Protein 6CBR (pdb70)

Sequence (284 aa):
VPQLKRTTMRILIGLLVQNPELATLVPPLENLDENKLPGLGLFRELVNTCLSQPGLTTGQLLEHYRGTNNAATLEKLSMWDDIADKNIAEQTFTDSLNHMFDSLLELRQEELIARERTTHGLSNEERLELWTLNQELAKKDDIPFQLKRTTMRILIGLLVQNPELATLVPPLENLDENKLPGLGLFRELVNTCLSQPGLTTGQLLEHYRGTNNAATLEKLSMWDDIADKNIAEQTFTDSLNHMFDSLLELRQEELIARERTHGLSNEERLELWTLNQELADDIPF

Secondary structure (DSSP, 8-state):
-------HHHHHHHHHHH-GGGGGGSPP-TTS-GGGSTTHHHHHHHHHHHHHSTT--HHHHHHHHTTSTTHHHHHHHHTSS----HHHHHHHHHHHHHHHHHHHHHHHHHHHHHHHHHH---HHHHHHHHHHHHHHHH------/-----HHHHHHHHHHH-GGGGGGPPP-TTS-GGGSTTHHHHHHHHHHHHHSTT--HHHHHHTTTTSTTHHHHHHHTTSS----HHHHHHHHHHHHHHHHHHHHHHHHHHHHHHHHHT---HHHHHHHHHHHHHH------

Organism: Escherichia coli (strain K12) (NCBI:txid83333)

Solvent-accessible surface area: 16482 Å² total; per-residue (Å²): 67,39,104,22,70,83,49,40,8,14,18,0,0,1,0,0,0,27,7,13,92,0,1,110,80,16,62,113,5,126,105,51,57,79,130,97,24,82,12,0,20,14,0,38,90,0,9,76,22,6,94,78,79,118,78,28,78,39,46,103,0,32,113,100,15,157,78,64,163,44,12,58,10,0,84,59,0,21,73,16,35,53,30,73,63,106,120,93,0,74,105,26,0,57,58,4,13,86,98,1,66,38,40,29,64,86,55,68,32,84,62,0,51,58,82,79,202,110,143,32,29,52,109,130,33,137,117,57,15,154,61,11,65,101,58,36,87,142,113,120,112,10,93,29,147,33,128,143,43,39,5,3,16,0,0,2,1,0,0,28,8,15,89,1,2,108,79,18,62,123,4,100,150,49,32,76,103,95,26,79,12,0,23,18,0,34,96,0,8,66,20,5,93,82,75,115,78,24,78,41,44,98,0,27,110,95,13,150,80,61,162,46,13,62,10,0,78,84,0,23,166,33,44,101,34,98,62,106,108,85,0,72,127,29,0,65,76,4,13,84,82,0,67,77,40,26,83,84,52,73,32,83,68,2,54,53,50,82,199,72,109,32,27,56,131,118,12,141,103,53,13,154,58,12,66,103,72,81,114,101,111,10,92,28

Foldseek 3Di:
DDDDDDDLLLLQLLLCLQPVVCLVVDPDDVPPDCVLDPNPVVSNVLSVVCVVDPPDHSVRSLVVPCPDPCNVVSVVSPPPPDDPDVVCSNVSNVVSSVVVVLVVLVSVLVVLVVCCVPPRDDPVSVVSNVVSVVVPVVHVVRPD/DADDDLLLLQLLLCLQPVVLLVVDDDDVPPDCVLPPNPVVSNVLSVVCVVPPPDHSVRSLVVPCPDPCNVVSVVSPPPPDDPPVVVSNVSNVVSSVVVVVVVLVSLLVVLVVCCVPPRDDPVSVVSNVVSVVVVCHVNPD

CATH classification: 1.10.860.10

Structure (mmCIF, N/CA/C/O backbone):
data_6CBR
#
_entry.id   6CBR
#
_cell.length_a   31.723
_cell.length_b   47.363
_cell.length_c   51.881
_cell.angle_alpha   63.51
_cell.angle_beta   76.97
_cell.angle_gamma   73.81
#
_symmetry.space_group_name_H-M   'P 1'
#
loop_
_entity.id
_entity.type
_entity.pdbx_description
1 polymer 'DNA primase,single-stranded DNA-binding protein chimera'
2 water water
#
loop_
_atom_site.group_PDB
_atom_site.id
_atom_site.type_symbol
_atom_site.label_atom_id
_atom_site.label_alt_id
_atom_site.label_comp_id
_atom_site.label_asym_id
_atom_site.label_entity_id
_atom_site.label_seq_id
_atom_site.pdbx_PDB_ins_code
_atom_site.Cartn_x
_atom_site.Cartn_y
_atom_site.Cartn_z
_atom_site.occupancy
_atom_site.B_iso_or_equiv
_atom_site.auth_seq_id
_atom_site.auth_comp_id
_atom_site.auth_asym_id
_atom_site.auth_atom_id
_atom_site.pdbx_PDB_model_num
ATOM 1 N N . VAL A 1 10 ? 5.736 22.242 -3.982 1.00 42.90 443 VAL A N 1
ATOM 2 C CA . VAL A 1 10 ? 5.924 20.975 -3.283 1.00 42.75 443 VAL A CA 1
ATOM 3 C C . VAL A 1 10 ? 5.575 21.113 -1.811 1.00 42.33 443 VAL A C 1
ATOM 4 O O . VAL A 1 10 ? 6.235 21.849 -1.081 1.00 38.91 443 VAL A O 1
ATOM 8 N N . PRO A 1 11 ? 4.550 20.393 -1.367 1.00 41.68 444 PRO A N 1
ATOM 9 C CA . PRO A 1 11 ? 4.178 20.446 0.047 1.00 40.34 444 PRO A CA 1
ATOM 10 C C . PRO A 1 11 ? 5.156 19.666 0.910 1.00 37.70 444 PRO A C 1
ATOM 11 O O . PRO A 1 11 ? 5.861 18.765 0.448 1.00 34.08 444 PRO A O 1
ATOM 15 N N . GLN A 1 12 ? 5.189 20.034 2.189 1.00 38.71 445 GLN A N 1
ATOM 16 C CA . GLN A 1 12 ? 5.945 19.317 3.211 1.00 40.53 445 GLN A CA 1
ATOM 17 C C . GLN A 1 12 ? 4.962 18.423 3.957 1.00 38.49 445 GLN A C 1
ATOM 18 O O . GLN A 1 12 ? 4.069 18.914 4.656 1.00 39.85 445 GLN A O 1
ATOM 20 N N . LEU A 1 13 ? 5.107 17.120 3.774 1.00 29.00 446 LEU A N 1
ATOM 21 C CA . LEU A 1 13 ? 4.230 16.126 4.367 1.00 26.86 446 LEU A CA 1
ATOM 22 C C . LEU A 1 13 ? 5.049 15.163 5.209 1.00 23.88 446 LEU A C 1
ATOM 23 O O . LEU A 1 13 ? 6.164 14.788 4.828 1.00 24.03 446 LEU A O 1
ATOM 28 N N . LYS A 1 14 ? 4.521 14.804 6.376 1.00 23.77 447 LYS A N 1
ATOM 29 C CA . LYS A 1 14 ? 5.094 13.697 7.124 1.00 26.30 447 LYS A CA 1
ATOM 30 C C . LYS A 1 14 ? 5.014 12.419 6.295 1.00 24.87 447 LYS A C 1
ATOM 31 O O . LYS A 1 14 ? 4.055 12.204 5.545 1.00 23.24 447 LYS A O 1
ATOM 33 N N . ARG A 1 15 ? 6.032 11.573 6.430 1.00 21.44 448 ARG A N 1
ATOM 34 C CA . ARG A 1 15 ? 6.048 10.276 5.771 1.00 22.02 448 ARG A CA 1
ATOM 35 C C . ARG A 1 15 ? 5.124 9.305 6.494 1.00 20.22 448 ARG A C 1
ATOM 36 O O . ARG A 1 15 ? 5.071 9.267 7.730 1.00 24.93 448 ARG A O 1
ATOM 44 N N . THR A 1 16 ? 4.364 8.550 5.712 1.00 17.54 449 THR A N 1
ATOM 45 C CA . THR A 1 16 ? 3.695 7.335 6.152 1.00 17.53 449 THR A CA 1
ATOM 46 C C . THR A 1 16 ? 3.921 6.276 5.082 1.00 15.13 449 THR A C 1
ATOM 47 O O . THR A 1 16 ? 4.256 6.600 3.940 1.00 14.78 449 THR A O 1
ATOM 51 N N . THR A 1 17 ? 3.730 5.002 5.444 1.00 13.33 450 THR A N 1
ATOM 52 C CA . THR A 1 17 ? 3.935 3.928 4.473 1.00 14.77 450 THR A CA 1
ATOM 53 C C . THR A 1 17 ? 3.074 4.127 3.237 1.00 11.22 450 THR A C 1
ATOM 54 O O . THR A 1 17 ? 3.561 4.030 2.109 1.00 12.27 450 THR A O 1
ATOM 58 N N . MET A 1 18 ? 1.789 4.439 3.430 1.00 11.70 451 MET A N 1
ATOM 59 C CA . MET A 1 18 ? 0.910 4.556 2.266 1.00 10.82 451 MET A CA 1
ATOM 60 C C . MET A 1 18 ? 1.190 5.817 1.467 1.00 12.53 451 MET A C 1
ATOM 61 O O . MET A 1 18 ? 0.977 5.821 0.246 1.00 11.15 451 MET A O 1
ATOM 66 N N . ARG A 1 19 ? 1.644 6.895 2.121 1.00 11.70 452 ARG A N 1
ATOM 67 C CA . ARG A 1 19 ? 2.085 8.067 1.359 1.00 13.38 452 ARG A CA 1
ATOM 68 C C . ARG A 1 19 ? 3.276 7.731 0.463 1.00 11.73 452 ARG A C 1
ATOM 69 O O . ARG A 1 19 ? 3.335 8.155 -0.705 1.00 11.47 452 ARG A O 1
ATOM 77 N N . ILE A 1 20 ? 4.231 6.959 0.981 1.00 10.81 453 ILE A N 1
ATOM 78 C CA . ILE A 1 20 ? 5.400 6.586 0.184 1.00 12.92 453 ILE A CA 1
ATOM 79 C C . ILE A 1 20 ? 4.992 5.730 -1.006 1.00 10.86 453 ILE A C 1
ATOM 80 O O . ILE A 1 20 ? 5.426 5.964 -2.143 1.00 9.54 453 ILE A O 1
ATOM 85 N N . LEU A 1 21 ? 4.158 4.717 -0.764 1.00 10.75 454 LEU A N 1
ATOM 86 C CA . LEU A 1 21 ? 3.729 3.837 -1.847 1.00 10.48 454 LEU A CA 1
ATOM 87 C C . LEU A 1 21 ? 2.953 4.607 -2.910 1.00 8.29 454 LEU A C 1
ATOM 88 O O . LEU A 1 21 ? 3.210 4.461 -4.109 1.00 9.48 454 LEU A O 1
ATOM 93 N N . ILE A 1 22 ? 1.987 5.431 -2.486 1.00 8.25 455 ILE A N 1
ATOM 94 C CA . ILE A 1 22 ? 1.152 6.127 -3.458 1.00 8.03 455 ILE A CA 1
ATOM 95 C C . ILE A 1 22 ? 1.949 7.203 -4.185 1.00 8.26 455 ILE A C 1
ATOM 96 O O . ILE A 1 22 ? 1.844 7.346 -5.416 1.00 8.95 455 ILE A O 1
ATOM 101 N N . GLY A 1 23 ? 2.789 7.944 -3.459 1.00 9.13 456 GLY A N 1
ATOM 102 C CA . GLY A 1 23 ? 3.645 8.933 -4.101 1.00 9.84 456 GLY A CA 1
ATOM 103 C C . GLY A 1 23 ? 4.586 8.321 -5.123 1.00 9.51 456 GLY A C 1
ATOM 104 O O . GLY A 1 23 ? 4.691 8.805 -6.256 1.00 9.80 456 GLY A O 1
ATOM 105 N N . LEU A 1 24 ? 5.246 7.217 -4.757 1.00 8.90 457 LEU A N 1
ATOM 106 C CA . LEU A 1 24 ? 6.180 6.591 -5.687 1.00 9.30 457 LEU A CA 1
ATOM 107 C C . LEU A 1 24 ? 5.458 5.998 -6.891 1.00 9.72 457 LEU A C 1
ATOM 108 O O . LEU A 1 24 ? 5.961 6.079 -8.020 1.00 9.25 457 LEU A O 1
ATOM 113 N N . LEU A 1 25 ? 4.269 5.422 -6.686 1.00 8.03 458 LEU A N 1
ATOM 114 C CA . LEU A 1 25 ? 3.540 4.845 -7.810 1.00 7.78 458 LEU A CA 1
ATOM 115 C C . LEU A 1 25 ? 3.058 5.937 -8.760 1.00 8.41 458 LEU A C 1
ATOM 116 O O . LEU A 1 25 ? 3.185 5.801 -9.986 1.00 8.89 458 LEU A O 1
ATOM 121 N N . VAL A 1 26 ? 2.535 7.047 -8.222 1.00 8.18 459 VAL A N 1
ATOM 122 C CA . VAL A 1 26 ? 2.102 8.143 -9.096 1.00 9.73 459 VAL A CA 1
ATOM 123 C C . VAL A 1 26 ? 3.277 8.678 -9.914 1.00 9.81 459 VAL A C 1
ATOM 124 O O . VAL A 1 26 ? 3.145 8.961 -11.119 1.00 11.41 459 VAL A O 1
ATOM 128 N N . GLN A 1 27 ? 4.439 8.829 -9.269 1.00 8.45 460 GLN A N 1
ATOM 129 C CA . GLN A 1 27 ? 5.643 9.352 -9.918 1.00 9.71 460 GLN A CA 1
ATOM 130 C C . GLN A 1 27 ? 6.286 8.350 -10.868 1.00 9.34 460 GLN A C 1
ATOM 131 O O . GLN A 1 27 ? 7.008 8.766 -11.782 1.00 10.63 460 GLN A O 1
ATOM 137 N N . ASN A 1 28 ? 6.034 7.053 -10.681 1.00 8.90 461 ASN A N 1
ATOM 138 C CA . ASN A 1 28 ? 6.657 5.990 -11.478 1.00 8.12 461 ASN A CA 1
ATOM 139 C C . ASN A 1 28 ? 5.619 4.915 -11.732 1.00 9.34 461 ASN A C 1
ATOM 140 O O . ASN A 1 28 ? 5.613 3.865 -11.078 1.00 8.07 461 ASN A O 1
ATOM 145 N N . PRO A 1 29 ? 4.696 5.148 -12.663 1.00 7.50 462 PRO A N 1
ATOM 146 C CA . PRO A 1 29 ? 3.576 4.209 -12.822 1.00 8.10 462 PRO A CA 1
ATOM 147 C C . PRO A 1 29 ? 3.998 2.776 -13.129 1.00 6.82 462 PRO A C 1
ATOM 148 O O . PRO A 1 29 ? 3.219 1.856 -12.850 1.00 8.79 462 PRO A O 1
ATOM 152 N N . GLU A 1 30 ? 5.211 2.543 -13.662 1.00 8.46 463 GLU A N 1
ATOM 153 C CA . GLU A 1 30 ? 5.627 1.171 -13.953 1.00 8.54 463 GLU A CA 1
ATOM 154 C C . GLU A 1 30 ? 5.816 0.340 -12.693 1.00 10.55 463 GLU A C 1
ATOM 155 O O . GLU A 1 30 ? 5.877 -0.893 -12.782 1.00 9.91 463 GLU A O 1
ATOM 161 N N . LEU A 1 31 ? 5.912 0.977 -11.525 1.00 8.73 464 LEU A N 1
ATOM 162 C CA . LEU A 1 31 ? 5.991 0.225 -10.272 1.00 8.14 464 LEU A CA 1
ATOM 163 C C . LEU A 1 31 ? 4.727 -0.604 -10.002 1.00 8.08 464 LEU A C 1
ATOM 164 O O . LEU A 1 31 ? 4.759 -1.534 -9.179 1.00 8.00 464 LEU A O 1
ATOM 169 N N . ALA A 1 32 ? 3.631 -0.326 -10.704 1.00 7.85 465 ALA A N 1
ATOM 170 C CA . ALA A 1 32 ? 2.414 -1.100 -10.501 1.00 7.87 465 ALA A CA 1
ATOM 171 C C . ALA A 1 32 ? 2.644 -2.588 -10.731 1.00 8.28 465 ALA A C 1
ATOM 172 O O . ALA A 1 32 ? 2.041 -3.417 -10.042 1.00 8.70 465 ALA A O 1
ATOM 174 N N . THR A 1 33 ? 3.504 -2.948 -11.706 1.00 8.30 466 THR A N 1
ATOM 175 C CA . THR A 1 33 ? 3.732 -4.353 -12.036 1.00 7.62 466 THR A CA 1
ATOM 176 C C . THR A 1 33 ? 4.567 -5.070 -10.980 1.00 7.84 466 THR A C 1
ATOM 177 O O . THR A 1 33 ? 4.717 -6.293 -11.061 1.00 10.62 466 THR A O 1
ATOM 181 N N . LEU A 1 34 ? 5.111 -4.337 -10.009 1.00 8.93 467 LEU A N 1
ATOM 182 C CA . LEU A 1 34 ? 5.754 -4.971 -8.871 1.00 8.17 467 LEU A CA 1
ATOM 183 C C . LEU A 1 34 ? 4.782 -5.348 -7.767 1.00 8.27 467 LEU A C 1
ATOM 184 O O . LEU A 1 34 ? 5.181 -6.077 -6.855 1.00 10.26 467 LEU A O 1
ATOM 189 N N . VAL A 1 35 ? 3.530 -4.912 -7.826 1.00 7.87 468 VAL A N 1
ATOM 190 C CA . VAL A 1 35 ? 2.613 -5.108 -6.699 1.00 9.20 468 VAL A CA 1
ATOM 191 C C . VAL A 1 35 ? 1.868 -6.428 -6.856 1.00 10.73 468 VAL A C 1
ATOM 192 O O . VAL A 1 35 ? 1.230 -6.645 -7.897 1.00 12.14 468 VAL A O 1
ATOM 196 N N . PRO A 1 36 ? 1.874 -7.304 -5.849 1.00 10.79 469 PRO A N 1
ATOM 197 C CA . PRO A 1 36 ? 1.111 -8.552 -5.941 1.00 11.98 469 PRO A CA 1
ATOM 198 C C . PRO A 1 36 ? -0.382 -8.285 -5.847 1.00 12.02 469 PRO A C 1
ATOM 199 O O . PRO A 1 36 ? -0.808 -7.179 -5.467 1.00 11.16 469 PRO A O 1
ATOM 203 N N . PRO A 1 37 ? -1.212 -9.266 -6.193 1.00 11.23 470 PRO A N 1
ATOM 204 C CA . PRO A 1 37 ? -2.664 -9.032 -6.208 1.00 12.84 470 PRO A CA 1
ATOM 205 C C . PRO A 1 37 ? -3.186 -8.609 -4.844 1.00 14.42 470 PRO A C 1
ATOM 206 O O . PRO A 1 37 ? -2.896 -9.246 -3.831 1.00 15.18 470 PRO A O 1
ATOM 210 N N . LEU A 1 38 ? -3.970 -7.523 -4.823 1.00 12.82 471 LEU A N 1
ATOM 211 C CA . LEU A 1 38 ? -4.517 -6.964 -3.587 1.00 14.61 471 LEU A CA 1
ATOM 212 C C . LEU A 1 38 ? -6.035 -7.105 -3.480 1.00 15.96 471 LEU A C 1
ATOM 213 O O . LEU A 1 38 ? -6.631 -6.569 -2.534 1.00 17.12 471 LEU A O 1
ATOM 218 N N . GLU A 1 39 ? -6.667 -7.823 -4.417 1.00 19.66 472 GLU A N 1
ATOM 219 C CA . GLU A 1 39 ? -8.125 -7.790 -4.553 1.00 26.48 472 GLU A CA 1
ATOM 220 C C . GLU A 1 39 ? -8.819 -8.169 -3.251 1.00 29.37 472 GLU A C 1
ATOM 221 O O . GLU A 1 39 ? -9.839 -7.569 -2.885 1.00 36.22 472 GLU A O 1
ATOM 227 N N . ASN A 1 40 ? -8.286 -9.162 -2.542 1.00 28.24 473 ASN A N 1
ATOM 228 C CA . ASN A 1 40 ? -8.969 -9.748 -1.393 1.00 30.01 473 ASN A CA 1
ATOM 229 C C . ASN A 1 40 ? -8.707 -9.011 -0.086 1.00 34.13 473 ASN A C 1
ATOM 230 O O . ASN A 1 40 ? -9.257 -9.408 0.944 1.00 36.92 473 ASN A O 1
ATOM 232 N N . LEU A 1 41 ? -7.876 -7.973 -0.089 1.00 30.62 474 LEU A N 1
ATOM 233 C CA . LEU A 1 41 ? -7.587 -7.243 1.134 1.00 24.60 474 LEU A CA 1
ATOM 234 C C . LEU A 1 41 ? -8.707 -6.266 1.455 1.00 24.70 474 LEU A C 1
ATOM 235 O O . LEU A 1 41 ? -9.344 -5.701 0.562 1.00 24.63 474 LEU A O 1
ATOM 240 N N . A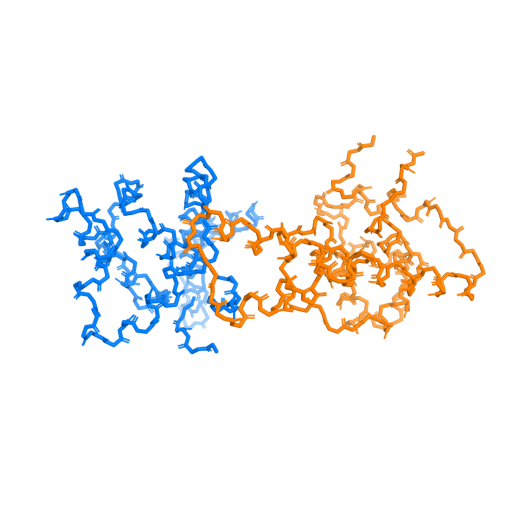SP A 1 42 ? -8.933 -6.064 2.754 1.00 28.40 475 ASP A N 1
ATOM 241 C CA . ASP A 1 42 ? -10.029 -5.231 3.247 1.00 26.73 475 ASP A CA 1
ATOM 242 C C . ASP A 1 42 ? -9.540 -3.790 3.355 1.00 22.03 475 ASP A C 1
ATOM 243 O O . ASP A 1 42 ? -8.829 -3.430 4.297 1.00 24.79 475 ASP A O 1
ATOM 248 N N . GLU A 1 43 ? -9.947 -2.958 2.393 1.00 22.98 476 GLU A N 1
ATOM 249 C CA . GLU A 1 43 ? -9.544 -1.554 2.377 1.00 25.87 476 GLU A CA 1
ATOM 250 C C . GLU A 1 43 ? -9.904 -0.836 3.672 1.00 28.92 476 GLU A C 1
ATOM 251 O O . GLU A 1 43 ? -9.275 0.171 4.019 1.00 27.57 476 GLU A O 1
ATOM 257 N N . ASN A 1 44 ? -10.921 -1.316 4.386 1.00 27.68 477 ASN A N 1
ATOM 258 C CA . ASN A 1 44 ? -11.374 -0.609 5.576 1.00 32.79 477 ASN A CA 1
ATOM 259 C C . ASN A 1 44 ? -10.389 -0.702 6.730 1.00 34.72 477 ASN A C 1
ATOM 260 O O . ASN A 1 44 ? -10.424 0.156 7.617 1.00 39.60 477 ASN A O 1
ATOM 265 N N . LYS A 1 45 ? -9.492 -1.692 6.731 1.00 33.84 478 LYS A N 1
ATOM 266 C CA . LYS A 1 45 ? -8.595 -1.843 7.869 1.00 35.27 478 LYS A CA 1
ATOM 267 C C . LYS A 1 45 ? -7.403 -0.910 7.793 1.00 30.74 478 LYS A C 1
ATOM 268 O O . LYS A 1 45 ? -6.778 -0.628 8.821 1.00 34.70 478 LYS A O 1
ATOM 274 N N . LEU A 1 46 ? -7.068 -0.428 6.602 1.00 20.93 479 LEU A N 1
ATOM 275 C CA . LEU A 1 46 ? -5.818 0.290 6.400 1.00 16.78 479 LEU A CA 1
ATOM 276 C C . LEU A 1 46 ? -6.077 1.504 5.527 1.00 15.16 479 LEU A C 1
ATOM 277 O O . LEU A 1 46 ? -6.265 1.360 4.306 1.00 15.81 479 LEU A O 1
ATOM 282 N N . PRO A 1 47 ? -6.101 2.700 6.108 1.00 12.43 480 PRO A N 1
ATOM 283 C CA . PRO A 1 47 ? -6.308 3.909 5.303 1.00 15.52 480 PRO A CA 1
ATOM 284 C C . PRO A 1 47 ? -5.300 3.998 4.166 1.00 14.71 480 PRO A C 1
ATOM 285 O O . PRO A 1 47 ? -4.114 3.734 4.334 1.00 14.70 480 PRO A O 1
ATOM 289 N N . GLY A 1 48 ? -5.782 4.367 2.985 1.00 11.24 481 GLY A N 1
ATOM 290 C CA . GLY A 1 48 ? -4.927 4.463 1.817 1.00 12.27 481 GLY A CA 1
ATOM 291 C C . GLY A 1 48 ? -4.832 3.203 0.982 1.00 14.26 481 GLY A C 1
ATOM 292 O O . GLY A 1 48 ? -4.446 3.282 -0.196 1.00 11.80 481 GLY A O 1
ATOM 293 N N . LEU A 1 49 ? -5.182 2.040 1.536 1.00 13.21 482 LEU A N 1
ATOM 294 C CA . LEU A 1 49 ? -5.035 0.808 0.761 1.00 11.51 482 LEU A CA 1
ATOM 295 C C . LEU A 1 49 ? -5.975 0.780 -0.440 1.00 13.34 482 LEU A C 1
ATOM 296 O O . LEU A 1 49 ? -5.575 0.375 -1.537 1.00 10.37 482 LEU A O 1
ATOM 301 N N . GLY A 1 50 ? -7.222 1.222 -0.269 1.00 13.18 483 GLY A N 1
ATOM 302 C CA . GLY A 1 50 ? -8.148 1.224 -1.395 1.00 11.11 483 GLY A CA 1
ATOM 303 C C . GLY A 1 50 ? -7.667 2.105 -2.534 1.00 10.78 483 GLY A C 1
ATOM 304 O O . GLY A 1 50 ? -7.698 1.714 -3.707 1.00 11.59 483 GLY A O 1
ATOM 305 N N . LEU A 1 51 ? -7.195 3.305 -2.203 1.00 9.66 484 LEU A N 1
ATOM 306 C CA . LEU A 1 51 ? -6.691 4.202 -3.239 1.00 8.83 484 LEU A CA 1
ATOM 307 C C . LEU A 1 51 ? -5.453 3.622 -3.920 1.00 9.46 484 LEU A C 1
ATOM 308 O O . LEU A 1 51 ? -5.299 3.730 -5.146 1.00 8.89 484 LEU A O 1
ATOM 313 N N . PHE A 1 52 ? -4.530 3.062 -3.135 1.00 8.02 485 PHE A N 1
ATOM 314 C CA . PHE A 1 52 ? -3.334 2.453 -3.718 1.00 7.67 485 PHE A CA 1
ATOM 315 C C . PHE A 1 52 ? -3.706 1.361 -4.714 1.00 9.98 485 PHE A C 1
ATOM 316 O O . PHE A 1 52 ? -3.181 1.319 -5.839 1.00 8.38 485 PHE A O 1
ATOM 324 N N . ARG A 1 53 ? -4.626 0.479 -4.319 1.00 9.01 486 ARG A N 1
ATOM 325 C CA . ARG A 1 53 ? -5.079 -0.601 -5.190 1.00 10.46 486 ARG A CA 1
ATOM 326 C C . ARG A 1 53 ? -5.747 -0.048 -6.449 1.00 8.91 486 ARG A C 1
ATOM 327 O O . ARG A 1 53 ? -5.501 -0.548 -7.560 1.00 10.02 486 ARG A O 1
ATOM 335 N N . GLU A 1 54 ? -6.564 1.006 -6.302 1.00 9.25 487 GLU A N 1
ATOM 336 C CA . GLU A 1 54 ? -7.144 1.644 -7.484 1.00 8.18 487 GLU A CA 1
ATOM 337 C C . GLU A 1 54 ? -6.058 2.103 -8.442 1.00 8.67 487 GLU A C 1
ATOM 338 O O . GLU A 1 54 ? -6.156 1.901 -9.658 1.00 8.60 487 GLU A O 1
ATOM 344 N N . LEU A 1 55 ? -5.031 2.773 -7.914 1.00 7.66 488 LEU A N 1
ATOM 345 C CA . LEU A 1 55 ? -3.986 3.305 -8.791 1.00 8.18 488 LEU A CA 1
ATOM 346 C C . LEU A 1 55 ? -3.267 2.185 -9.518 1.00 7.98 488 LEU A C 1
ATOM 347 O O . LEU A 1 55 ? -2.969 2.303 -10.710 1.00 7.91 488 LEU A O 1
ATOM 352 N N . VAL A 1 56 ? -2.951 1.105 -8.806 1.00 7.71 489 VAL A N 1
ATOM 353 C CA . VAL A 1 56 ? -2.336 -0.054 -9.448 1.00 7.44 489 VAL A CA 1
ATOM 354 C C . VAL A 1 56 ? -3.206 -0.533 -10.601 1.00 7.22 489 VAL A C 1
ATOM 355 O O . VAL A 1 56 ? -2.717 -0.778 -11.712 1.00 7.70 489 VAL A O 1
ATOM 359 N N . ASN A 1 57 ? -4.513 -0.651 -10.362 1.00 8.61 490 ASN A N 1
ATOM 360 C CA . ASN A 1 57 ? -5.429 -1.139 -11.391 1.00 8.72 490 ASN A CA 1
ATOM 361 C C . ASN A 1 57 ? -5.493 -0.201 -12.593 1.00 9.10 490 ASN A C 1
ATOM 362 O O . ASN A 1 57 ? -5.562 -0.662 -13.743 1.00 9.51 490 ASN A O 1
ATOM 367 N N . THR A 1 58 ? -5.442 1.114 -12.360 1.00 7.84 491 THR A N 1
ATOM 368 C CA . THR A 1 58 ? -5.407 2.051 -13.485 1.00 8.36 491 THR A CA 1
ATOM 369 C C . THR A 1 58 ? -4.150 1.848 -14.328 1.00 9.21 491 THR A C 1
ATOM 370 O O . THR A 1 58 ? -4.220 1.781 -15.561 1.00 9.63 491 THR A O 1
ATOM 374 N N . CYS A 1 59 ? -2.996 1.718 -13.674 1.00 7.74 492 CYS A N 1
ATOM 375 C CA . CYS A 1 59 ? -1.732 1.529 -14.389 1.00 7.81 492 CYS A CA 1
ATOM 376 C C . CYS A 1 59 ? -1.748 0.248 -15.210 1.00 9.35 492 CYS A C 1
ATOM 377 O O . CYS A 1 59 ? -1.389 0.252 -16.396 1.00 9.21 492 CYS A O 1
ATOM 380 N N . LEU A 1 60 ? -2.178 -0.858 -14.601 1.00 7.67 493 LEU A N 1
ATOM 381 C CA . LEU A 1 60 ? -2.174 -2.135 -15.312 1.00 9.87 493 LEU A CA 1
ATOM 382 C C . LEU A 1 60 ? -3.161 -2.139 -16.467 1.00 11.70 493 LEU A C 1
ATOM 383 O O . LEU A 1 60 ? -2.929 -2.829 -17.470 1.00 12.26 493 LEU A O 1
ATOM 388 N N . SER A 1 61 ? -4.230 -1.343 -16.361 1.00 11.13 494 SER A N 1
ATOM 389 C CA . SER A 1 61 ? -5.246 -1.172 -17.398 1.00 12.22 494 SER A CA 1
ATOM 390 C C . SER A 1 61 ? -4.802 -0.238 -18.509 1.00 12.71 494 SER A C 1
ATOM 391 O O . SER A 1 61 ? -5.484 -0.167 -19.541 1.00 13.45 494 SER A O 1
ATOM 394 N N . GLN A 1 62 ? -3.732 0.534 -18.306 1.00 10.86 495 GLN A N 1
ATOM 395 C CA . GLN A 1 62 ? -3.334 1.570 -19.266 1.00 10.36 495 GLN A CA 1
ATOM 396 C C . GLN A 1 62 ? -1.829 1.535 -19.483 1.00 8.82 495 GLN A C 1
ATOM 397 O O . GLN A 1 62 ? -1.142 2.536 -19.267 1.00 9.84 495 GLN A O 1
ATOM 403 N N . PRO A 1 63 ? -1.282 0.402 -19.926 1.00 9.84 496 PRO A N 1
ATOM 404 C CA . PRO A 1 63 ? 0.172 0.336 -20.106 1.00 9.48 496 PRO A CA 1
ATOM 405 C C . PRO A 1 63 ? 0.657 1.429 -21.050 1.00 9.04 496 PRO A C 1
ATOM 406 O O . PRO A 1 63 ? -0.022 1.808 -22.012 1.00 1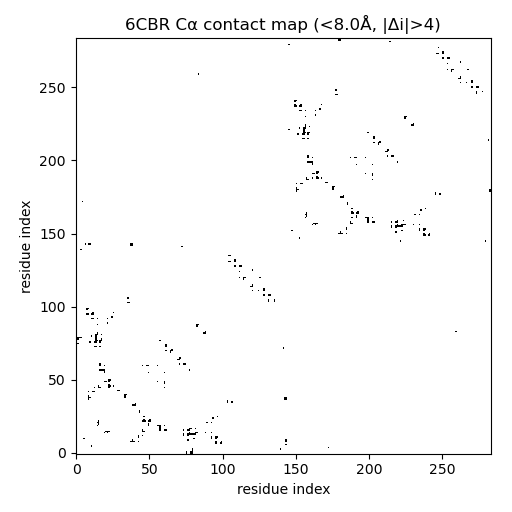1.36 496 PRO A O 1
ATOM 410 N N . GLY A 1 64 ? 1.827 1.968 -20.728 1.00 10.01 497 GLY A N 1
ATOM 411 C CA . GLY A 1 64 ? 2.397 3.091 -21.440 1.00 9.86 497 GLY A CA 1
ATOM 412 C C . GLY A 1 64 ? 2.069 4.437 -20.832 1.00 9.97 497 GLY A C 1
ATOM 413 O O . GLY A 1 64 ? 2.621 5.464 -21.272 1.00 10.80 497 GLY A O 1
ATOM 414 N N . LEU A 1 65 ? 1.206 4.471 -19.828 1.00 8.61 498 LEU A N 1
ATOM 415 C CA . LEU A 1 65 ? 0.732 5.749 -19.302 1.00 10.00 498 LEU A CA 1
ATOM 416 C C . LEU A 1 65 ? 1.833 6.506 -18.565 1.00 10.83 498 LEU A C 1
ATOM 417 O O . LEU A 1 65 ? 2.745 5.914 -17.971 1.00 12.44 498 LEU A O 1
ATOM 422 N N . THR A 1 66 ? 1.731 7.845 -18.597 1.00 10.43 499 THR A N 1
ATOM 423 C CA . THR A 1 66 ? 2.591 8.734 -17.825 1.00 10.30 499 THR A CA 1
ATOM 424 C C . THR A 1 66 ? 1.938 9.122 -16.502 1.00 9.27 499 THR A C 1
ATOM 425 O O . THR A 1 66 ? 0.741 8.922 -16.286 1.00 9.00 499 THR A O 1
ATOM 429 N N . THR A 1 67 ? 2.739 9.728 -15.621 1.00 8.05 500 THR A N 1
ATOM 430 C CA . THR A 1 67 ? 2.201 10.318 -14.390 1.00 9.00 500 THR A CA 1
ATOM 431 C C . THR A 1 67 ? 1.020 11.250 -14.679 1.00 9.67 500 THR A C 1
ATOM 432 O O . THR A 1 67 ? -0.023 11.183 -14.017 1.00 10.37 500 THR A O 1
ATOM 436 N N . GLY A 1 68 ? 1.165 12.139 -15.664 1.00 11.28 501 GLY A N 1
ATOM 437 C CA . GLY A 1 68 ? 0.081 13.074 -15.948 1.00 12.59 501 GLY A CA 1
ATOM 438 C C . GLY A 1 68 ? -1.180 12.367 -16.409 1.00 10.81 501 GLY A C 1
ATOM 439 O O . GLY A 1 68 ? -2.297 12.753 -16.038 1.00 10.91 501 GLY A O 1
ATOM 440 N N . GLN A 1 69 ? -1.016 11.315 -17.221 1.00 10.44 502 GLN A N 1
ATOM 441 C CA . GLN A 1 69 ? -2.154 10.523 -17.675 1.00 11.35 502 GLN A CA 1
ATOM 442 C C . GLN A 1 69 ? -2.811 9.765 -16.529 1.00 11.46 502 GLN A C 1
ATOM 443 O O . GLN A 1 69 ? -4.041 9.626 -16.501 1.00 11.70 502 GLN A O 1
ATOM 449 N N . LEU A 1 70 ? -2.012 9.238 -15.598 1.00 9.54 503 LEU A N 1
ATOM 450 C CA . LEU A 1 70 ? -2.565 8.566 -14.425 1.00 10.48 503 LEU A CA 1
ATOM 451 C C . LEU A 1 70 ? -3.394 9.524 -13.584 1.00 9.95 503 LEU A C 1
ATOM 452 O O . LEU A 1 70 ? -4.559 9.243 -13.259 1.00 10.67 503 LEU A O 1
ATOM 457 N N . LEU A 1 71 ? -2.818 10.684 -13.257 1.00 8.05 504 LEU A N 1
ATOM 458 C CA . LEU A 1 71 ? -3.524 11.695 -12.469 1.00 9.29 504 LEU A CA 1
ATOM 459 C C . LEU A 1 71 ? -4.807 12.186 -13.144 1.00 10.35 504 LEU A C 1
ATOM 460 O O . LEU A 1 71 ? -5.786 12.533 -12.462 1.00 11.89 504 LEU A O 1
ATOM 465 N N . GLU A 1 72 ? -4.822 12.237 -14.479 1.00 10.42 505 GLU A N 1
ATOM 466 C CA . GLU A 1 72 ? -5.996 12.741 -15.184 1.00 10.95 505 GLU A CA 1
ATOM 467 C C . GLU A 1 72 ? -7.242 11.941 -14.829 1.00 11.15 505 GLU A C 1
ATOM 468 O O . GLU A 1 72 ? -8.336 12.508 -14.703 1.00 13.38 505 GLU A O 1
ATOM 474 N N . HIS A 1 73 ? -7.099 10.621 -14.653 1.00 10.33 506 HIS A N 1
ATOM 475 C CA . HIS A 1 73 ? -8.253 9.791 -14.328 1.00 11.18 506 HIS A CA 1
ATOM 476 C C . HIS A 1 73 ? -8.855 10.152 -12.979 1.00 11.47 506 HIS A C 1
ATOM 477 O O . HIS A 1 73 ? -10.043 9.902 -12.760 1.00 13.45 506 HIS A O 1
ATOM 484 N N . TYR A 1 74 ? -8.073 10.753 -12.082 1.00 10.73 507 TYR A N 1
ATOM 485 C CA . TYR A 1 74 ? -8.509 11.009 -10.718 1.00 9.88 507 TYR A CA 1
ATOM 486 C C . TYR A 1 74 ? -8.786 12.477 -10.443 1.00 10.15 507 TYR A C 1
ATOM 487 O O . TYR A 1 74 ? -9.242 12.806 -9.340 1.00 10.25 507 TYR A O 1
ATOM 496 N N . ARG A 1 75 ? -8.599 13.360 -11.428 1.00 12.94 508 ARG A N 1
ATOM 497 C CA . ARG A 1 75 ? -8.580 14.789 -11.117 1.00 10.65 508 ARG A CA 1
ATOM 498 C C . ARG A 1 75 ? -9.950 15.358 -10.771 1.00 13.54 508 ARG A C 1
ATOM 499 O O . ARG A 1 75 ? -10.010 16.432 -10.164 1.00 15.14 508 ARG A O 1
ATOM 507 N N . GLY A 1 76 ? -11.040 14.671 -11.119 1.00 13.80 509 GLY A N 1
ATOM 508 C CA . GLY A 1 76 ? -12.364 15.095 -10.702 1.00 13.43 509 GLY A CA 1
ATOM 509 C C . GLY A 1 76 ? -12.886 14.374 -9.480 1.00 13.88 509 GLY A C 1
ATOM 510 O O . GLY A 1 76 ? -14.047 14.565 -9.108 1.00 16.61 509 GLY A O 1
ATOM 511 N N . THR A 1 77 ? -12.071 13.521 -8.866 1.00 13.75 510 THR A N 1
ATOM 512 C CA . THR A 1 77 ? -12.475 12.741 -7.706 1.00 13.90 510 THR A CA 1
ATOM 513 C C . THR A 1 77 ? -12.092 13.455 -6.410 1.00 15.30 510 THR A C 1
ATOM 514 O O . THR A 1 77 ? -11.383 14.464 -6.403 1.00 13.06 510 THR A O 1
ATOM 518 N N . ASN A 1 78 ? -12.578 12.917 -5.289 1.00 14.80 511 ASN A N 1
ATOM 519 C CA . ASN A 1 78 ? -12.238 13.515 -4.008 1.00 16.25 511 ASN A CA 1
ATOM 520 C C . ASN A 1 78 ? -10.845 13.139 -3.530 1.00 14.49 511 ASN A C 1
ATOM 521 O O . ASN A 1 78 ? -10.479 13.492 -2.403 1.00 17.61 511 ASN A O 1
ATOM 526 N N . ASN A 1 79 ? -10.064 12.428 -4.345 1.00 11.27 512 ASN A N 1
ATOM 527 C CA . ASN A 1 79 ? -8.662 12.152 -4.047 1.00 11.28 512 ASN A CA 1
ATOM 528 C C . ASN A 1 79 ? -7.707 12.983 -4.887 1.00 11.21 512 ASN A C 1
ATOM 529 O O . ASN A 1 79 ? -6.495 12.811 -4.771 1.00 11.10 512 ASN A O 1
ATOM 534 N N . ALA A 1 80 ? -8.232 13.892 -5.718 1.00 11.96 513 ALA A N 1
ATOM 535 C CA . ALA A 1 80 ? -7.388 14.634 -6.653 1.00 10.74 513 ALA A CA 1
ATOM 536 C C . ALA A 1 80 ? -6.370 15.494 -5.915 1.00 10.40 513 ALA A C 1
ATOM 537 O O . ALA A 1 80 ? -5.188 15.509 -6.272 1.00 10.75 513 ALA A O 1
ATOM 539 N N . ALA A 1 81 ? -6.802 16.217 -4.874 1.00 11.73 514 ALA A N 1
ATOM 540 C CA . ALA A 1 81 ? -5.856 17.071 -4.168 1.00 11.50 514 ALA A CA 1
ATOM 541 C C . ALA A 1 81 ? -4.744 16.242 -3.542 1.00 12.50 514 ALA A C 1
ATOM 542 O O . ALA A 1 81 ? -3.567 16.614 -3.610 1.00 13.77 514 ALA A O 1
ATOM 544 N N . THR A 1 82 ? -5.104 15.107 -2.938 1.00 11.25 515 THR A N 1
ATOM 545 C CA . THR A 1 82 ? -4.114 14.245 -2.304 1.00 10.21 515 THR A CA 1
ATOM 546 C C . THR A 1 82 ? -3.115 13.742 -3.327 1.00 12.03 515 THR A C 1
ATOM 547 O O . THR A 1 82 ? -1.902 13.745 -3.086 1.00 11.26 515 THR A O 1
ATOM 551 N N . LEU A 1 83 ? -3.612 13.303 -4.479 1.00 10.12 516 LEU A N 1
ATOM 552 C CA . LEU A 1 83 ? -2.707 12.754 -5.487 1.00 10.46 516 LEU A CA 1
ATOM 553 C C . LEU A 1 83 ? -1.832 13.836 -6.101 1.00 11.59 516 LEU A C 1
ATOM 554 O O . LEU A 1 83 ? -0.660 13.588 -6.409 1.00 14.07 516 LEU A O 1
ATOM 559 N N . GLU A 1 84 ? -2.381 15.036 -6.308 1.00 10.99 517 GLU A N 1
ATOM 560 C CA . GLU A 1 84 ? -1.565 16.128 -6.826 1.00 14.29 517 GLU A CA 1
ATOM 561 C C . GLU A 1 84 ? -0.452 16.483 -5.848 1.00 11.18 517 GLU A C 1
ATOM 562 O O . GLU A 1 84 ? 0.708 16.652 -6.252 1.00 14.74 517 GLU A O 1
ATOM 568 N N . LYS A 1 85 ? -0.766 16.530 -4.546 1.00 11.74 518 LYS A N 1
ATOM 569 C CA . LYS A 1 85 ? 0.265 16.774 -3.545 1.00 14.51 518 LYS A CA 1
ATOM 570 C C . LYS A 1 85 ? 1.334 15.681 -3.578 1.00 15.37 518 LYS A C 1
ATOM 571 O O . LYS A 1 85 ? 2.538 15.972 -3.633 1.00 16.95 518 LYS A O 1
ATOM 577 N N . LEU A 1 86 ? 0.916 14.411 -3.588 1.00 10.99 519 LEU A N 1
ATOM 578 C CA . LEU A 1 86 ? 1.890 13.330 -3.549 1.00 12.04 519 LEU A CA 1
ATOM 579 C C . LEU A 1 86 ? 2.684 13.221 -4.839 1.00 13.28 519 LEU A C 1
ATOM 580 O O . LEU A 1 86 ? 3.809 12.702 -4.811 1.00 15.06 519 LEU A O 1
ATOM 585 N N . SER A 1 87 ? 2.135 13.696 -5.959 1.00 14.45 520 SER A N 1
ATOM 586 C CA . SER A 1 87 ? 2.878 13.611 -7.215 1.00 11.86 520 SER A CA 1
ATOM 587 C C . SER A 1 87 ? 4.122 14.481 -7.192 1.00 13.88 520 SER A C 1
ATOM 588 O O . SER A 1 87 ? 5.030 14.265 -8.007 1.00 15.76 520 SER A O 1
ATOM 591 N N . MET A 1 88 ? 4.177 15.451 -6.276 1.00 16.59 521 MET A N 1
ATOM 592 C CA . MET A 1 88 ? 5.265 16.408 -6.176 1.00 21.61 521 MET A CA 1
ATOM 593 C C . MET A 1 88 ? 6.119 16.227 -4.932 1.00 24.61 521 MET A C 1
ATOM 594 O O . MET A 1 88 ? 7.054 17.005 -4.728 1.00 32.72 521 MET A O 1
ATOM 599 N N . TRP A 1 89 ? 5.836 15.219 -4.113 1.00 23.00 522 TRP A N 1
ATOM 600 C CA . TRP A 1 89 ? 6.419 15.056 -2.786 1.00 17.76 522 TRP A CA 1
ATOM 601 C C . TRP A 1 89 ? 7.373 13.870 -2.762 1.00 20.01 522 TRP A C 1
ATOM 602 O O . TRP A 1 89 ? 7.085 12.825 -3.344 1.00 21.49 522 TRP A O 1
ATOM 613 N N . ASP A 1 90 ? 8.504 14.025 -2.072 1.00 25.21 523 ASP A N 1
ATOM 614 C CA . ASP A 1 90 ? 9.476 12.936 -1.906 1.00 28.97 523 ASP A CA 1
ATOM 615 C C . ASP A 1 90 ? 9.817 12.341 -3.276 1.00 29.80 523 ASP A C 1
ATOM 616 O O . ASP A 1 90 ? 9.865 11.128 -3.481 1.00 32.11 523 ASP A O 1
ATOM 621 N N . ASP A 1 91 ? 10.061 13.225 -4.236 1.00 25.78 524 ASP A N 1
ATOM 622 C CA . ASP A 1 91 ? 10.384 12.749 -5.568 1.00 26.82 524 ASP A CA 1
ATOM 623 C C . ASP A 1 91 ? 11.750 12.088 -5.526 1.00 25.28 524 ASP A C 1
ATOM 624 O O . ASP A 1 91 ? 12.718 12.666 -5.019 1.00 27.47 524 ASP A O 1
ATOM 629 N N . ILE A 1 92 ? 11.820 10.865 -6.034 1.00 20.92 525 ILE A N 1
ATOM 630 C CA . ILE A 1 92 ? 13.051 10.092 -6.050 1.00 17.93 525 ILE A CA 1
ATOM 631 C C . ILE A 1 92 ? 13.354 9.853 -7.520 1.00 24.75 525 ILE A C 1
ATOM 632 O O . ILE A 1 92 ? 12.806 8.923 -8.128 1.00 23.13 525 ILE A O 1
ATOM 637 N N . ALA A 1 93 ? 14.249 10.668 -8.090 1.00 17.50 526 ALA A N 1
ATOM 638 C CA . ALA A 1 93 ? 14.537 10.581 -9.513 1.00 15.49 526 ALA A CA 1
ATOM 639 C C . ALA A 1 93 ? 15.395 9.377 -9.856 1.00 16.58 526 ALA A C 1
ATOM 640 O O . ALA A 1 93 ? 15.536 9.049 -11.035 1.00 21.29 526 ALA A O 1
ATOM 642 N N . ASP A 1 94 ? 15.919 8.690 -8.860 1.00 14.19 527 ASP A N 1
ATOM 643 C CA . ASP A 1 94 ? 16.756 7.515 -9.061 1.00 11.91 527 ASP A CA 1
ATOM 644 C C . ASP A 1 94 ? 15.886 6.261 -9.042 1.00 12.17 527 ASP A C 1
ATOM 645 O O . ASP A 1 94 ? 15.368 5.875 -7.990 1.00 12.41 527 ASP A O 1
ATOM 650 N N . LYS A 1 95 ? 15.734 5.618 -10.201 1.00 10.72 528 LYS A N 1
ATOM 651 C CA . LYS A 1 95 ? 14.842 4.465 -10.287 1.00 8.77 528 LYS A CA 1
ATOM 652 C C . LYS A 1 95 ? 15.294 3.316 -9.385 1.00 9.62 528 LYS A C 1
ATOM 653 O O . LYS A 1 95 ? 14.460 2.512 -8.959 1.00 9.70 528 LYS A O 1
ATOM 659 N N . ASN A 1 96 ? 16.604 3.181 -9.132 1.00 8.60 529 ASN A N 1
ATOM 660 C CA . ASN A 1 96 ? 17.076 2.140 -8.219 1.00 8.60 529 ASN A CA 1
ATOM 661 C C . ASN A 1 96 ? 16.521 2.363 -6.826 1.00 11.52 529 ASN A C 1
ATOM 662 O O . ASN A 1 96 ? 15.958 1.454 -6.210 1.00 10.97 529 ASN A O 1
ATOM 667 N N . ILE A 1 97 ? 16.637 3.594 -6.338 1.00 9.05 530 ILE A N 1
ATOM 668 C CA . ILE A 1 97 ? 16.133 3.925 -5.005 1.00 9.32 530 ILE A CA 1
ATOM 669 C C . ILE A 1 97 ? 14.608 3.912 -4.991 1.00 8.72 530 ILE A C 1
ATOM 670 O O . ILE A 1 97 ? 13.988 3.476 -4.006 1.00 9.05 530 ILE A O 1
ATOM 675 N N . ALA A 1 98 ? 13.965 4.378 -6.071 1.00 8.22 531 ALA A N 1
ATOM 676 C CA . ALA A 1 98 ? 12.508 4.321 -6.121 1.00 8.61 531 ALA A CA 1
ATOM 677 C C . ALA A 1 98 ? 12.009 2.888 -5.984 1.00 8.88 531 ALA A C 1
ATOM 678 O O . ALA A 1 98 ? 11.098 2.613 -5.187 1.00 8.75 531 ALA A O 1
ATOM 680 N N . GLU A 1 99 ? 12.603 1.946 -6.727 1.00 10.08 532 GLU A N 1
ATOM 681 C CA . GLU A 1 99 ? 12.144 0.561 -6.646 1.00 10.21 532 GLU A CA 1
ATOM 682 C C . GLU A 1 99 ? 12.447 -0.055 -5.290 1.00 10.52 532 GLU A C 1
ATOM 683 O O . GLU A 1 99 ? 11.608 -0.769 -4.733 1.00 12.07 532 GLU A O 1
ATOM 689 N N . GLN A 1 100 ? 13.636 0.189 -4.746 1.00 10.32 533 GLN A N 1
ATOM 690 C CA . GLN A 1 100 ? 13.967 -0.412 -3.459 1.00 12.24 533 GLN A CA 1
ATOM 691 C C . GLN A 1 100 ? 13.077 0.139 -2.351 1.00 11.97 533 GLN A C 1
ATOM 692 O O . GLN A 1 100 ? 12.589 -0.621 -1.502 1.00 12.29 533 GLN A O 1
ATOM 698 N N . THR A 1 101 ? 12.840 1.457 -2.355 1.00 9.29 534 THR A N 1
ATOM 699 C CA . THR A 1 101 ? 11.972 2.067 -1.350 1.00 8.97 534 THR A CA 1
ATOM 700 C C . THR A 1 101 ? 10.543 1.551 -1.472 1.00 8.47 534 THR A C 1
ATOM 701 O O . THR A 1 101 ? 9.857 1.338 -0.453 1.00 9.52 534 THR A O 1
ATOM 705 N N . PHE A 1 102 ? 10.067 1.400 -2.719 1.00 8.35 535 PHE A N 1
ATOM 706 C CA . PHE A 1 102 ? 8.725 0.880 -2.980 1.00 8.01 535 PHE A CA 1
ATOM 707 C C . PHE A 1 102 ? 8.572 -0.528 -2.427 1.00 10.69 535 PHE A C 1
ATOM 708 O O . PHE A 1 102 ? 7.599 -0.831 -1.729 1.00 9.92 535 PHE A O 1
ATOM 716 N N . THR A 1 103 ? 9.545 -1.396 -2.714 1.00 12.41 536 THR A N 1
ATOM 717 C CA . THR A 1 103 ? 9.481 -2.776 -2.250 1.00 11.40 536 THR A CA 1
ATOM 718 C C . THR A 1 103 ? 9.560 -2.844 -0.733 1.00 11.75 536 THR A C 1
ATOM 719 O O . THR A 1 103 ? 8.793 -3.580 -0.096 1.00 10.84 536 THR A O 1
ATOM 723 N N . ASP A 1 104 ? 10.455 -2.053 -0.137 1.00 10.94 537 ASP A N 1
ATOM 724 C CA . ASP A 1 104 ? 10.533 -1.990 1.321 1.00 11.55 537 ASP A CA 1
ATOM 725 C C . ASP A 1 104 ? 9.198 -1.579 1.914 1.00 12.08 537 ASP A C 1
ATOM 726 O O . ASP A 1 104 ? 8.756 -2.140 2.925 1.00 12.85 537 ASP A O 1
ATOM 731 N N . SER A 1 105 ? 8.549 -0.576 1.313 1.00 9.63 538 SER A N 1
ATOM 732 C CA . SER A 1 105 ? 7.288 -0.084 1.866 1.00 10.45 538 SER A CA 1
ATOM 733 C C . SER A 1 105 ? 6.139 -1.052 1.635 1.00 10.27 538 SER A C 1
ATOM 734 O O . SER A 1 105 ? 5.211 -1.098 2.453 1.00 11.45 538 SER A O 1
ATOM 737 N N . LEU A 1 106 ? 6.162 -1.813 0.532 1.00 13.04 539 LEU A N 1
ATOM 738 C CA . LEU A 1 106 ? 5.187 -2.892 0.361 1.00 10.42 539 LEU A CA 1
ATOM 739 C C . LEU A 1 106 ? 5.302 -3.890 1.502 1.00 11.88 539 LEU A C 1
ATOM 740 O O . LEU A 1 106 ? 4.296 -4.319 2.080 1.00 10.80 539 LEU A O 1
ATOM 745 N N . ASN A 1 107 ? 6.532 -4.273 1.838 1.00 12.82 540 ASN A N 1
ATOM 746 C CA . ASN A 1 107 ? 6.732 -5.173 2.969 1.00 11.28 540 ASN A CA 1
ATOM 747 C C . ASN A 1 107 ? 6.241 -4.548 4.271 1.00 14.02 540 ASN A C 1
ATOM 748 O O . ASN A 1 107 ? 5.604 -5.224 5.082 1.00 14.85 540 ASN A O 1
ATOM 753 N N . HIS A 1 108 ? 6.495 -3.256 4.478 1.00 13.21 541 HIS A N 1
ATOM 754 C CA . HIS A 1 108 ? 5.991 -2.598 5.685 1.00 11.73 541 HIS A CA 1
ATOM 755 C C . HIS A 1 108 ? 4.466 -2.586 5.722 1.00 12.17 541 HIS A C 1
ATOM 756 O O . HIS A 1 108 ? 3.865 -2.724 6.798 1.00 13.69 541 HIS A O 1
ATOM 763 N N . MET A 1 109 ? 3.824 -2.385 4.563 1.00 11.17 542 MET A N 1
ATOM 764 C CA . MET A 1 109 ? 2.363 -2.408 4.508 1.00 11.58 542 MET A CA 1
ATOM 765 C C . MET A 1 109 ? 1.817 -3.759 4.962 1.00 13.44 542 MET A C 1
ATOM 766 O O . MET A 1 109 ? 0.906 -3.827 5.801 1.00 11.92 542 MET A O 1
ATOM 771 N N . PHE A 1 110 ? 2.387 -4.848 4.451 1.00 11.72 543 PHE A N 1
ATOM 772 C CA . PHE A 1 110 ? 1.933 -6.168 4.876 1.00 11.89 543 PHE A CA 1
ATOM 773 C C . PHE A 1 110 ? 2.271 -6.441 6.337 1.00 12.60 543 PHE A C 1
ATOM 774 O O . PHE A 1 110 ? 1.484 -7.090 7.033 1.00 16.35 543 PHE A O 1
ATOM 782 N N . ASP A 1 111 ? 3.406 -5.929 6.834 1.00 13.72 544 ASP A N 1
ATOM 783 C CA . ASP A 1 111 ? 3.677 -5.996 8.274 1.00 14.25 544 ASP A CA 1
ATOM 784 C C . ASP A 1 111 ? 2.578 -5.302 9.077 1.00 16.29 544 ASP A C 1
ATOM 785 O O . ASP A 1 111 ? 2.160 -5.781 10.141 1.00 17.01 544 ASP A O 1
ATOM 790 N N . SER A 1 112 ? 2.112 -4.147 8.607 1.00 15.20 545 SER A N 1
ATOM 791 C CA . SER A 1 112 ? 1.059 -3.454 9.334 1.00 15.36 545 SER A CA 1
ATOM 792 C C . SER A 1 112 ? -0.230 -4.259 9.350 1.00 14.97 545 SER A C 1
ATOM 793 O O . SER A 1 112 ? -0.964 -4.237 10.344 1.00 13.82 545 SER A O 1
ATOM 796 N N . LEU A 1 113 ? -0.534 -4.967 8.258 1.00 13.40 546 LEU A N 1
ATOM 797 C CA . LEU A 1 113 ? -1.733 -5.800 8.223 1.00 13.30 546 LEU A CA 1
ATOM 798 C C . LEU A 1 113 ? -1.619 -6.957 9.204 1.00 14.50 546 LEU A C 1
ATOM 799 O O . LEU A 1 113 ? -2.623 -7.351 9.809 1.00 15.75 546 LEU A O 1
ATOM 804 N N . LEU A 1 114 ? -0.408 -7.494 9.386 1.00 13.19 547 LEU A N 1
ATOM 805 C CA . LEU A 1 114 ? -0.192 -8.513 10.412 1.00 13.72 547 LEU A CA 1
ATOM 806 C C . LEU A 1 114 ? -0.450 -7.948 11.801 1.00 14.74 547 LEU A C 1
ATOM 807 O O . LEU A 1 114 ? -1.060 -8.613 12.652 1.00 13.47 547 LEU A O 1
ATOM 812 N N . GLU A 1 115 ? 0.040 -6.735 12.067 1.00 11.48 548 GLU A N 1
ATOM 813 C CA . GLU A 1 115 ? -0.198 -6.148 13.382 1.00 13.95 548 GLU A CA 1
ATOM 814 C C . GLU A 1 115 ? -1.678 -5.863 13.591 1.00 14.81 548 GLU A C 1
ATOM 815 O O . GLU A 1 115 ? -2.201 -6.050 14.696 1.00 14.05 548 GLU A O 1
ATOM 821 N N . LEU A 1 116 ? -2.374 -5.407 12.545 1.00 12.47 549 LEU A N 1
ATOM 822 C CA . LEU A 1 116 ? -3.814 -5.188 12.654 1.00 12.34 549 LEU A CA 1
ATOM 823 C C . LEU A 1 116 ? -4.550 -6.488 12.959 1.00 12.31 549 LEU A C 1
ATOM 824 O O . LEU A 1 116 ? -5.509 -6.498 13.746 1.00 14.51 549 LEU A O 1
ATOM 829 N N . ARG A 1 117 ? -4.116 -7.597 12.349 1.00 12.86 550 ARG A N 1
ATOM 830 C CA . ARG A 1 117 ? -4.749 -8.878 12.640 1.00 12.46 550 ARG A CA 1
ATOM 831 C C . ARG A 1 117 ? -4.476 -9.318 14.071 1.00 13.42 550 ARG A C 1
ATOM 832 O O . ARG A 1 117 ? -5.365 -9.859 14.741 1.00 12.44 550 ARG A O 1
ATOM 840 N N . GLN A 1 118 ? -3.241 -9.124 14.543 1.00 13.27 551 GLN A N 1
ATOM 841 C CA . GLN A 1 118 ? -2.935 -9.408 15.940 1.00 11.93 551 GLN A CA 1
ATOM 842 C C . GLN A 1 118 ? -3.852 -8.620 16.866 1.00 13.98 551 GLN A C 1
ATOM 843 O O . GLN A 1 118 ? -4.357 -9.160 17.861 1.00 14.33 551 GLN A O 1
ATOM 849 N N . GLU A 1 119 ? -4.095 -7.345 16.552 1.00 13.51 552 GLU A N 1
ATOM 850 C CA . GLU A 1 119 ? -4.963 -6.545 17.420 1.00 14.41 552 GLU A CA 1
ATOM 851 C C . GLU A 1 119 ? -6.408 -7.026 17.359 1.00 13.91 552 GLU A C 1
ATOM 852 O O . GLU A 1 119 ? -7.141 -6.952 18.356 1.00 15.27 552 GLU A O 1
ATOM 858 N N . GLU A 1 120 ? -6.850 -7.482 16.187 1.00 14.75 553 GLU A N 1
ATOM 859 C CA . GLU A 1 120 ? -8.195 -8.033 16.059 1.00 14.80 553 GLU A CA 1
ATOM 860 C C . GLU A 1 120 ? -8.367 -9.271 16.927 1.00 16.04 553 GLU A C 1
ATOM 861 O O . GLU A 1 120 ? -9.403 -9.444 17.579 1.00 14.83 553 GLU A O 1
ATOM 867 N N . LEU A 1 121 ? -7.368 -10.159 16.926 1.00 14.31 554 LEU A N 1
ATOM 868 C CA . LEU A 1 121 ? -7.458 -11.367 17.739 1.00 13.93 554 LEU A CA 1
ATOM 869 C C . LEU A 1 121 ? -7.436 -11.034 19.224 1.00 14.17 554 LEU A C 1
ATOM 870 O O . LEU A 1 121 ? -8.144 -11.663 20.024 1.00 14.58 554 LEU A O 1
ATOM 875 N N . ILE A 1 122 ? -6.626 -10.053 19.625 1.00 13.60 555 ILE A N 1
ATOM 876 C CA . ILE A 1 122 ? -6.634 -9.639 21.025 1.00 13.02 555 ILE A CA 1
ATOM 877 C C . ILE A 1 122 ? -8.008 -9.099 21.420 1.00 14.36 555 ILE A C 1
ATOM 878 O O . ILE A 1 122 ? -8.506 -9.387 22.516 1.00 16.29 555 ILE A O 1
ATOM 883 N N . ALA A 1 123 ? -8.659 -8.338 20.533 1.00 15.70 556 ALA A N 1
ATOM 884 C CA . ALA A 1 123 ? -9.996 -7.837 20.847 1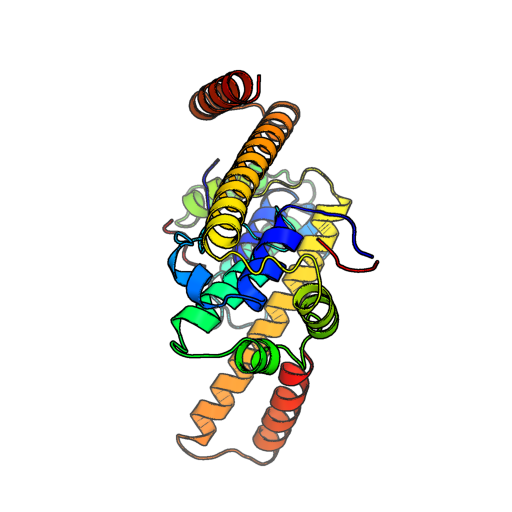.00 16.35 556 ALA A CA 1
ATOM 885 C C . ALA A 1 123 ? -10.999 -8.975 21.027 1.00 14.98 556 ALA A C 1
ATOM 886 O O . ALA A 1 123 ? -11.815 -8.947 21.963 1.00 15.56 556 ALA A O 1
ATOM 888 N N . ARG A 1 124 ? -10.949 -9.993 20.156 1.00 15.32 557 ARG A N 1
ATOM 889 C CA . ARG A 1 124 ? -11.844 -11.140 20.289 1.00 16.48 557 ARG A CA 1
ATOM 890 C C . ARG A 1 124 ? -11.550 -11.894 21.574 1.00 15.80 557 ARG A C 1
ATOM 891 O O . ARG A 1 124 ? -12.464 -12.355 22.268 1.00 15.45 557 ARG A O 1
ATOM 899 N N . GLU A 1 125 ? -10.267 -12.005 21.905 1.00 14.36 558 GLU A N 1
ATOM 900 C CA . GLU A 1 125 ? -9.842 -12.689 23.116 1.00 16.05 558 GLU A CA 1
ATOM 901 C C . GLU A 1 125 ? -10.444 -12.037 24.344 1.00 16.49 558 GLU A C 1
ATOM 902 O O . GLU A 1 125 ? -10.930 -12.720 25.250 1.00 17.55 558 GLU A O 1
ATOM 908 N N . ARG A 1 126 ? -10.415 -10.707 24.383 1.00 16.20 559 ARG A N 1
ATOM 909 C CA . ARG A 1 126 ? -10.929 -9.984 25.535 1.00 15.75 559 ARG A CA 1
ATOM 910 C C . ARG A 1 126 ? -12.444 -10.069 25.609 1.00 15.77 559 ARG A C 1
ATOM 911 O O . ARG A 1 126 ? -13.012 -10.052 26.706 1.00 20.58 559 ARG A O 1
ATOM 9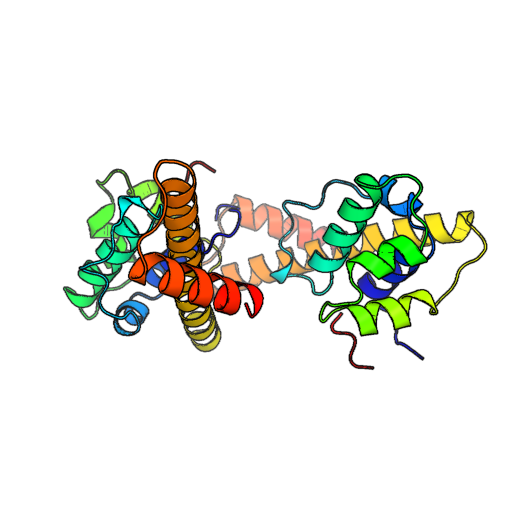19 N N . THR A 1 127 ? -13.113 -10.180 24.467 1.00 20.58 560 THR A N 1
ATOM 920 C CA A THR A 1 127 ? -14.569 -10.137 24.412 0.20 26.24 560 THR A CA 1
ATOM 921 C CA B THR A 1 127 ? -14.569 -10.131 24.480 0.80 25.94 560 THR A CA 1
ATOM 922 C C . THR A 1 127 ? -15.198 -11.509 24.665 1.00 30.09 560 THR A C 1
ATOM 923 O O . THR A 1 127 ? -16.141 -11.638 25.459 1.00 31.81 560 THR A O 1
ATOM 930 N N . HIS A 1 128 ? -14.692 -12.564 24.011 1.00 27.20 561 HIS A N 1
ATOM 931 C CA . HIS A 1 128 ? -15.294 -13.870 24.264 1.00 33.19 561 HIS A CA 1
ATOM 932 C C . HIS A 1 128 ? -14.322 -15.041 24.147 1.00 35.19 561 HIS A C 1
ATOM 933 O O . HIS A 1 128 ? -14.781 -16.184 24.031 1.00 36.47 561 HIS A O 1
ATOM 940 N N . GLY A 1 129 ? -13.014 -14.811 24.128 1.00 24.16 562 GLY A N 1
ATOM 941 C CA . GLY A 1 129 ? -12.054 -15.893 24.052 1.00 20.57 562 GLY A CA 1
ATOM 942 C C . GLY A 1 129 ? -11.745 -16.294 22.621 1.00 17.19 562 GLY A C 1
ATOM 943 O O . GLY A 1 129 ? -12.414 -15.901 21.665 1.00 18.83 562 GLY A O 1
ATOM 944 N N . LEU A 1 130 ? -10.687 -17.095 22.481 1.00 14.91 563 LEU A N 1
ATOM 945 C CA . LEU A 1 130 ? -10.174 -17.507 21.180 1.00 15.64 563 LEU A CA 1
ATOM 946 C C . LEU A 1 130 ? -10.292 -19.016 21.010 1.00 14.46 563 LEU A C 1
ATOM 947 O O . LEU A 1 130 ? -10.195 -19.775 21.977 1.00 19.10 563 LEU A O 1
ATOM 952 N N . SER A 1 131 ? -10.521 -19.434 19.767 1.00 14.74 564 SER A N 1
ATOM 953 C CA . SER A 1 131 ? -10.504 -20.839 19.395 1.00 13.57 564 SER A CA 1
ATOM 954 C C . SER A 1 131 ? -9.069 -21.360 19.368 1.00 14.17 564 SER A C 1
ATOM 955 O O . SER A 1 131 ? -8.109 -20.591 19.397 1.00 14.04 564 SER A O 1
ATOM 958 N N . ASN A 1 132 ? -8.932 -22.689 19.272 1.00 14.91 565 ASN A N 1
ATOM 959 C CA . ASN A 1 132 ? -7.604 -23.279 19.115 1.00 13.83 565 ASN A CA 1
ATOM 960 C C . ASN A 1 132 ? -6.861 -22.669 17.937 1.00 14.46 565 ASN A C 1
ATOM 961 O O . ASN A 1 132 ? -5.676 -22.331 18.045 1.00 13.94 565 ASN A O 1
ATOM 966 N N . GLU A 1 133 ? -7.539 -22.541 16.790 1.00 13.89 566 GLU A N 1
ATOM 967 C CA . GLU A 1 133 ? -6.889 -22.024 15.587 1.00 14.99 566 GLU A CA 1
ATOM 968 C C . GLU A 1 133 ? -6.444 -20.581 15.768 1.00 15.09 566 GLU A C 1
ATOM 969 O O . GLU A 1 133 ? -5.355 -20.194 15.324 1.00 14.92 566 GLU A O 1
ATOM 975 N N . GLU A 1 134 ? -7.291 -19.768 16.397 1.00 14.91 567 GLU A N 1
ATOM 976 C CA . GLU A 1 134 ? -6.957 -18.372 16.634 1.00 14.26 567 GLU A CA 1
ATOM 977 C C . GLU A 1 134 ? -5.811 -18.248 17.627 1.00 14.62 567 GLU A C 1
ATOM 978 O O . GLU A 1 134 ? -4.970 -17.348 17.505 1.00 12.21 567 GLU A O 1
ATOM 984 N N . ARG A 1 135 ? -5.769 -19.133 18.632 1.00 12.70 568 ARG A N 1
ATOM 985 C CA . ARG A 1 135 ? -4.647 -19.130 19.573 1.00 12.24 568 ARG A CA 1
ATOM 986 C C . ARG A 1 135 ? -3.320 -19.447 18.891 1.00 13.40 568 ARG A C 1
ATOM 987 O O . ARG A 1 135 ? -2.303 -18.809 19.192 1.00 12.94 568 ARG A O 1
ATOM 995 N N . LEU A 1 136 ? -3.309 -20.406 17.956 1.00 12.32 569 LEU A N 1
ATOM 996 C CA . LEU A 1 136 ? -2.097 -20.674 17.186 1.00 12.43 569 LEU A CA 1
ATOM 997 C C . LEU A 1 136 ? -1.711 -19.460 16.356 1.00 12.42 569 LEU A C 1
ATOM 998 O O . LEU A 1 136 ? -0.540 -19.065 16.318 1.00 12.98 569 LEU A O 1
ATOM 1003 N N . GLU A 1 137 ? -2.694 -18.848 15.683 1.00 12.35 570 GLU A N 1
ATOM 1004 C CA . GLU A 1 137 ? -2.414 -17.673 14.864 1.00 13.91 570 GLU A CA 1
ATOM 1005 C C . GLU A 1 137 ? -1.853 -16.537 15.706 1.00 12.24 570 GLU A C 1
ATOM 1006 O O . GLU A 1 137 ? -0.853 -15.912 15.331 1.00 13.74 570 GLU A O 1
ATOM 1012 N N . LEU A 1 138 ? -2.466 -16.272 16.865 1.00 12.12 571 LEU A N 1
ATOM 1013 C CA . LEU A 1 138 ? -1.980 -15.192 17.718 1.00 12.16 571 LEU A CA 1
ATOM 1014 C C . LEU A 1 138 ? -0.573 -15.479 18.209 1.00 13.37 571 LEU A C 1
ATOM 1015 O O . LEU A 1 138 ? 0.277 -14.581 18.235 1.00 13.60 571 LEU A O 1
ATOM 1020 N N . TRP A 1 139 ? -0.295 -16.736 18.572 1.00 12.41 572 TRP 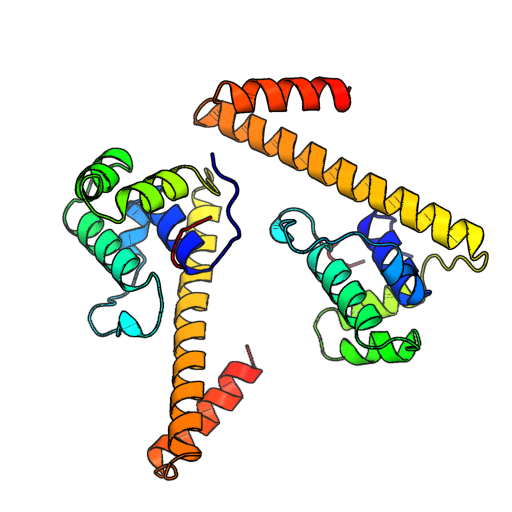A N 1
ATOM 1021 C CA . TRP A 1 139 ? 1.051 -17.087 19.007 1.00 13.58 572 TRP A CA 1
ATOM 1022 C C . TRP A 1 139 ? 2.062 -16.825 17.894 1.00 12.95 572 TRP A C 1
ATOM 1023 O O . TRP A 1 139 ? 3.121 -16.225 18.126 1.00 13.29 572 TRP A O 1
ATOM 1034 N N . THR A 1 140 ? 1.758 -17.271 16.669 1.00 14.22 573 THR A N 1
ATOM 1035 C CA . THR A 1 140 ? 2.705 -17.053 15.579 1.00 14.62 573 THR A CA 1
ATOM 1036 C C . THR A 1 140 ? 2.845 -15.566 15.261 1.00 13.63 573 THR A C 1
ATOM 1037 O O . THR A 1 140 ? 3.949 -15.101 14.944 1.00 17.90 573 THR A O 1
ATOM 1041 N N . LEU A 1 141 ? 1.749 -14.798 15.343 1.00 14.23 574 LEU A N 1
ATOM 1042 C CA . LEU A 1 141 ? 1.846 -13.359 15.103 1.00 14.88 574 LEU A CA 1
ATOM 1043 C C . LEU A 1 141 ? 2.711 -12.678 16.155 1.00 18.12 574 LEU A C 1
ATOM 1044 O O . LEU A 1 141 ? 3.514 -11.789 15.836 1.00 15.90 574 LEU A O 1
ATOM 1049 N N . ASN A 1 142 ? 2.533 -13.058 17.422 1.00 16.16 575 ASN A N 1
ATOM 1050 C CA . ASN A 1 142 ? 3.327 -12.472 18.497 1.00 16.90 575 ASN A CA 1
ATOM 1051 C C . ASN A 1 142 ? 4.814 -12.739 18.298 1.00 18.13 575 ASN A C 1
ATOM 1052 O O . ASN A 1 142 ? 5.636 -11.840 18.496 1.00 21.54 575 ASN A O 1
ATOM 1057 N N . GLN A 1 143 ? 5.181 -13.963 17.896 1.00 20.15 576 GLN A N 1
ATOM 1058 C CA . GLN A 1 143 ? 6.588 -14.260 17.620 1.00 21.85 576 GLN A CA 1
ATOM 1059 C C . GLN A 1 143 ? 7.093 -13.497 16.407 1.00 22.45 576 GLN A C 1
ATOM 1060 O O . GLN A 1 143 ? 8.229 -13.001 16.406 1.00 22.45 576 GLN A O 1
ATOM 1066 N N . GLU A 1 144 ? 6.284 -13.433 15.349 1.00 22.07 577 GLU A N 1
ATOM 1067 C CA . GLU A 1 144 ? 6.718 -12.766 14.127 1.00 26.95 577 GLU A CA 1
ATOM 1068 C C . GLU A 1 144 ? 6.889 -11.265 14.340 1.00 30.94 577 GLU A C 1
ATOM 1069 O O . GLU A 1 144 ? 7.902 -10.690 13.927 1.00 33.02 577 GLU A O 1
ATOM 1075 N N . LEU A 1 145 ? 5.933 -10.619 15.016 1.00 26.97 578 LEU A N 1
ATOM 1076 C CA . LEU A 1 145 ? 6.044 -9.178 15.236 1.00 28.62 578 LEU A CA 1
ATOM 1077 C C . LEU A 1 145 ? 7.178 -8.834 16.195 1.00 34.46 578 LEU A C 1
ATOM 1078 O O . LEU A 1 145 ? 7.795 -7.773 16.060 1.00 31.48 578 LEU A O 1
ATOM 1083 N N . ALA A 1 146 ? 7.494 -9.719 17.142 1.00 33.52 579 ALA A N 1
ATOM 1084 C CA . ALA A 1 146 ? 8.634 -9.454 18.015 1.00 39.65 579 ALA A CA 1
ATOM 1085 C C . ALA A 1 146 ? 9.938 -9.518 17.231 1.00 41.38 579 ALA A C 1
ATOM 1086 O O . ALA A 1 146 ? 10.837 -8.693 17.438 1.00 42.60 579 ALA A O 1
ATOM 1088 N N . LYS A 1 147 ? 10.043 -10.475 16.305 1.00 37.66 580 LYS A N 1
ATOM 1089 C CA . LYS A 1 147 ? 11.212 -10.557 15.437 1.00 40.76 580 LYS A CA 1
ATOM 1090 C C . LYS A 1 147 ? 11.344 -9.305 14.579 1.00 45.53 580 LYS A C 1
ATOM 1091 O O . LYS A 1 147 ? 12.460 -8.900 14.235 1.00 45.85 580 LYS A O 1
ATOM 1097 N N . LYS A 1 148 ? 10.229 -8.664 14.247 1.00 44.85 581 LYS A N 1
ATOM 1098 C CA . LYS A 1 148 ? 10.263 -7.486 13.391 1.00 46.10 581 LYS A CA 1
ATOM 1099 C C . LYS A 1 148 ? 10.418 -6.206 14.206 1.00 48.76 581 LYS A C 1
ATOM 1100 O O . LYS A 1 148 ? 9.917 -6.105 15.323 1.00 50.13 581 LYS A O 1
ATOM 1106 N N . ASP A 1 162 ? -1.866 19.692 6.239 1.00 43.45 5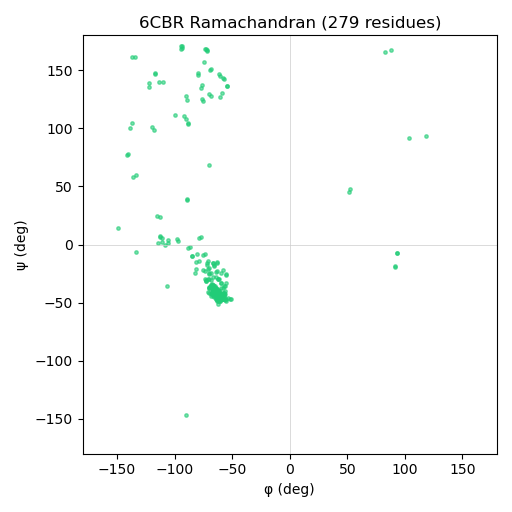95 ASP A N 1
ATOM 1107 C CA . ASP A 1 162 ? -1.855 18.257 5.984 1.00 33.46 595 ASP A CA 1
ATOM 1108 C C . ASP A 1 162 ? -3.205 17.607 6.267 1.00 27.50 595 ASP A C 1
ATOM 1109 O O . ASP A 1 162 ? -3.474 17.207 7.399 1.00 29.20 595 ASP A O 1
ATOM 1114 N N . ASP A 1 163 ? -4.047 17.481 5.236 1.00 19.83 596 ASP A N 1
ATOM 1115 C CA . ASP A 1 163 ? -5.331 16.808 5.369 1.00 17.53 596 ASP A CA 1
ATOM 1116 C C . ASP A 1 163 ? -5.393 15.507 4.569 1.00 16.64 596 ASP A C 1
ATOM 1117 O O . ASP A 1 163 ? -6.486 15.046 4.226 1.00 18.30 596 ASP A O 1
ATOM 1122 N N . ILE A 1 164 ? -4.250 14.893 4.283 1.00 14.40 597 ILE A N 1
ATOM 1123 C CA . ILE A 1 164 ? -4.235 13.613 3.578 1.00 15.97 597 ILE A CA 1
ATOM 1124 C C . ILE A 1 164 ? -4.623 12.508 4.552 1.00 15.96 597 ILE A C 1
ATOM 1125 O O . ILE A 1 164 ? -3.997 12.378 5.616 1.00 16.89 597 ILE A O 1
ATOM 1130 N N . PRO A 1 165 ? -5.647 11.705 4.241 1.00 15.43 598 PRO A N 1
ATOM 1131 C CA . PRO A 1 165 ? -6.234 10.804 5.246 1.00 17.56 598 PRO A CA 1
ATOM 1132 C C . PRO A 1 165 ? -5.571 9.431 5.317 1.00 16.04 598 PRO A C 1
ATOM 1133 O O . PRO A 1 165 ? -6.262 8.417 5.465 1.00 17.98 598 PRO A O 1
ATOM 1137 N N . PHE A 1 166 ? -4.246 9.385 5.191 1.00 13.06 599 PHE A N 1
ATOM 1138 C CA . PHE A 1 166 ? -3.464 8.158 5.351 1.00 15.50 599 PHE A CA 1
ATOM 1139 C C . PHE A 1 166 ? -1.999 8.532 5.413 1.00 14.51 599 PHE A C 1
ATOM 1140 O O . PHE A 1 166 ? -1.116 7.658 5.425 1.00 18.25 599 PHE A O 1
ATOM 1149 N N . GLN B 1 12 ? 38.974 5.173 20.057 1.00 48.23 445 GLN B N 1
ATOM 1150 C CA . GLN B 1 12 ? 39.190 6.290 19.139 1.00 43.92 445 GLN B CA 1
ATOM 1151 C C . GLN B 1 12 ? 38.087 6.397 18.085 1.00 35.10 445 GLN B C 1
ATOM 1152 O O . GLN B 1 12 ? 37.973 5.556 17.190 1.00 33.93 445 GLN B O 1
ATOM 1154 N N . LEU B 1 13 ? 37.271 7.437 18.195 1.00 28.97 446 LEU B N 1
ATOM 1155 C CA . LEU B 1 13 ? 36.184 7.680 17.258 1.00 24.24 446 LEU B CA 1
ATOM 1156 C C . LEU B 1 13 ? 36.369 9.058 16.642 1.00 26.22 446 LEU B C 1
ATOM 1157 O O . LEU B 1 13 ? 36.675 10.019 17.355 1.00 33.19 446 LEU B O 1
ATOM 1162 N N . LYS B 1 14 ? 36.190 9.147 15.322 1.00 24.15 447 LYS B N 1
ATOM 1163 C CA . LYS B 1 14 ? 36.127 10.433 14.642 1.00 23.61 447 LYS B CA 1
ATOM 1164 C C . LYS B 1 14 ? 34.944 11.245 15.162 1.00 20.02 447 LYS B C 1
ATOM 1165 O O . LYS B 1 14 ? 33.915 10.695 15.552 1.00 20.15 447 LYS B O 1
ATOM 1171 N N . ARG B 1 15 ? 35.116 12.564 15.195 1.00 20.76 448 ARG B N 1
ATOM 1172 C CA . ARG B 1 15 ? 34.038 13.467 15.574 1.00 19.98 448 ARG B CA 1
ATOM 1173 C C . ARG B 1 15 ? 33.041 13.652 14.438 1.00 18.39 448 ARG B C 1
ATOM 1174 O O . ARG B 1 15 ? 33.428 13.863 13.285 1.00 21.57 448 ARG B O 1
ATOM 1182 N N . THR B 1 16 ? 31.753 13.578 14.767 1.00 16.15 449 THR B N 1
ATOM 1183 C CA . THR B 1 16 ? 30.679 14.073 13.913 1.00 16.59 449 THR B CA 1
ATOM 1184 C C . THR B 1 16 ? 29.682 14.812 14.798 1.00 13.38 449 THR B C 1
ATOM 1185 O O . THR B 1 16 ? 29.643 14.610 16.013 1.00 13.24 449 THR B O 1
ATOM 1189 N N . THR B 1 17 ? 28.841 15.655 14.185 1.00 13.31 450 THR B N 1
ATOM 1190 C CA . THR B 1 17 ? 27.850 16.407 14.962 1.00 13.64 450 THR B CA 1
ATOM 1191 C C . THR B 1 17 ? 26.954 15.481 15.767 1.00 13.02 450 THR B C 1
ATOM 1192 O O . THR B 1 17 ? 26.711 15.716 16.958 1.00 11.17 450 THR B O 1
ATOM 1196 N N . MET B 1 18 ? 26.443 14.418 15.141 1.00 12.03 451 MET B N 1
ATOM 1197 C CA . MET B 1 18 ? 25.512 13.565 15.881 1.00 12.41 451 MET B CA 1
ATOM 1198 C C . MET B 1 18 ? 26.216 12.705 16.919 1.00 12.23 451 MET B C 1
ATOM 1199 O O . MET B 1 18 ? 25.614 12.389 17.950 1.00 12.85 451 MET B O 1
ATOM 1204 N N . ARG B 1 19 ? 27.476 12.325 16.691 1.00 13.17 452 ARG B N 1
ATOM 1205 C CA . ARG B 1 19 ? 28.222 11.641 17.748 1.00 11.22 452 ARG B CA 1
ATOM 1206 C C . ARG B 1 19 ? 28.388 12.536 18.974 1.00 11.94 452 ARG B C 1
ATOM 1207 O O . ARG B 1 19 ? 28.248 12.078 20.121 1.00 11.23 452 ARG B O 1
ATOM 1215 N N . ILE B 1 20 ? 28.677 13.820 18.751 1.00 9.56 453 ILE B N 1
ATOM 1216 C CA . ILE B 1 20 ? 28.842 14.760 19.860 1.00 11.38 453 ILE B CA 1
ATOM 1217 C C . ILE B 1 20 ? 27.533 14.922 20.626 1.00 11.02 453 ILE B C 1
ATOM 1218 O O . ILE B 1 20 ? 27.504 14.907 21.864 1.00 10.57 453 ILE B O 1
ATOM 1223 N N . LEU B 1 21 ? 26.429 15.117 19.902 1.00 10.25 454 LEU B N 1
ATOM 1224 C CA . LEU B 1 21 ? 25.139 15.303 20.569 1.00 10.28 454 LEU B CA 1
ATOM 1225 C C . LEU B 1 21 ? 24.740 14.068 21.356 1.00 11.05 454 LEU B C 1
ATOM 1226 O O . LEU B 1 21 ? 24.321 14.166 22.513 1.00 10.27 454 LEU B O 1
ATOM 1231 N N . ILE B 1 22 ? 24.844 12.891 20.740 1.00 10.98 455 ILE B N 1
ATOM 1232 C CA . ILE B 1 22 ? 24.395 11.674 21.418 1.00 9.71 455 ILE B CA 1
ATOM 1233 C C . ILE B 1 22 ? 25.327 11.291 22.572 1.00 9.25 455 ILE B C 1
ATOM 1234 O O . ILE B 1 22 ? 24.859 10.917 23.658 1.00 8.69 455 ILE B O 1
ATOM 1239 N N . GLY B 1 23 ? 26.642 11.418 22.386 1.00 8.43 456 GLY B N 1
ATOM 1240 C CA . GLY B 1 23 ? 27.575 11.185 23.488 1.00 9.94 456 GLY B CA 1
ATOM 1241 C C . GLY B 1 23 ? 27.352 12.123 24.668 1.00 8.63 456 GLY B C 1
ATOM 1242 O O . GLY B 1 23 ? 27.337 11.693 25.829 1.00 9.93 456 GLY B O 1
ATOM 1243 N N . LEU B 1 24 ? 27.177 13.423 24.400 1.00 8.62 457 LEU B N 1
ATOM 1244 C CA . LEU B 1 24 ? 26.976 14.350 25.513 1.00 8.60 457 LEU B CA 1
ATOM 1245 C C . LEU B 1 24 ? 25.642 14.089 26.210 1.00 9.15 457 LEU B C 1
ATOM 1246 O O . LEU B 1 24 ? 25.543 14.201 27.440 1.00 10.03 457 LEU B O 1
ATOM 1251 N N . LEU B 1 25 ? 24.612 13.718 25.444 1.00 7.98 458 LEU B N 1
ATOM 1252 C CA . LEU B 1 25 ? 23.305 13.465 26.046 1.00 7.27 458 LEU B CA 1
ATOM 1253 C C . LEU B 1 25 ? 23.343 12.212 26.915 1.00 8.78 458 LEU B C 1
ATOM 1254 O O . LEU B 1 25 ? 22.853 12.223 28.054 1.00 8.56 458 LEU B O 1
ATOM 1259 N N . VAL B 1 26 ? 23.962 11.138 26.417 1.00 9.88 459 VAL B N 1
ATOM 1260 C CA . VAL B 1 26 ? 24.071 9.908 27.201 1.00 8.50 459 VAL B CA 1
ATOM 1261 C C . VAL B 1 26 ? 24.831 10.168 28.497 1.00 10.37 459 VAL B C 1
ATOM 1262 O O . VAL B 1 26 ? 24.425 9.702 29.573 1.00 11.00 459 VAL B O 1
ATOM 1266 N N . GLN B 1 27 ? 25.918 10.944 28.424 1.00 9.44 460 GLN B N 1
ATOM 1267 C CA . GLN B 1 27 ? 26.728 11.264 29.606 1.00 8.45 460 GLN B CA 1
ATOM 1268 C C . GLN B 1 27 ? 26.074 12.291 30.530 1.00 10.13 460 GLN B C 1
ATOM 1269 O O . GLN B 1 27 ? 26.455 12.367 31.711 1.00 9.96 460 GLN B O 1
ATOM 1275 N N . ASN B 1 28 ? 25.136 13.096 30.017 1.00 8.70 461 ASN B N 1
ATOM 1276 C CA . ASN B 1 28 ? 24.475 14.163 30.780 1.00 7.98 461 ASN B CA 1
ATOM 1277 C C . ASN B 1 28 ? 23.000 14.201 30.400 1.00 7.01 461 ASN B C 1
ATOM 1278 O O . ASN B 1 28 ? 22.580 15.044 29.600 1.00 7.13 461 ASN B O 1
ATOM 1283 N N . PRO B 1 29 ? 22.185 13.284 30.929 1.00 8.07 462 PRO B N 1
ATOM 1284 C CA . PRO B 1 29 ? 20.795 13.171 30.446 1.00 9.40 462 PRO B CA 1
ATOM 1285 C C . PRO B 1 29 ? 19.978 14.435 30.614 1.00 7.43 462 PRO B C 1
ATOM 1286 O O . PRO B 1 29 ? 19.021 14.630 29.847 1.00 8.48 462 PRO B O 1
ATOM 1290 N N . GLU B 1 30 ? 20.332 15.312 31.556 1.00 7.94 463 GLU B N 1
ATOM 1291 C CA . GLU B 1 30 ? 19.560 16.543 31.740 1.00 8.18 463 GLU B CA 1
ATOM 1292 C C . GLU B 1 30 ? 19.673 17.488 30.538 1.00 7.28 463 GLU B C 1
ATOM 1293 O O . GLU B 1 30 ? 18.840 18.403 30.418 1.00 9.37 463 GLU B O 1
ATOM 1299 N N . LEU B 1 31 ? 20.658 17.285 29.646 1.00 7.12 464 LEU B N 1
ATOM 1300 C CA . LEU B 1 31 ? 20.732 18.091 28.425 1.00 7.01 464 LEU B CA 1
ATOM 1301 C C . LEU B 1 31 ? 19.512 17.883 27.529 1.00 10.08 464 LEU B C 1
ATOM 1302 O O . LEU B 1 31 ? 19.242 18.729 26.659 1.00 9.13 464 LEU B O 1
ATOM 1307 N N . ALA B 1 32 ? 18.734 16.819 27.759 1.00 8.41 465 ALA B N 1
ATOM 1308 C CA . ALA B 1 32 ? 17.528 16.597 26.960 1.00 8.87 465 ALA B CA 1
ATOM 1309 C C . ALA B 1 32 ? 16.597 17.796 27.003 1.00 8.57 465 ALA B C 1
ATOM 1310 O O . ALA B 1 32 ? 15.922 18.093 26.005 1.00 8.63 465 ALA B O 1
ATOM 1312 N N . THR B 1 33 ? 16.562 18.499 28.130 1.00 8.29 466 THR B N 1
ATOM 1313 C CA . THR B 1 33 ? 15.643 19.618 28.319 1.00 7.46 466 THR B CA 1
ATOM 1314 C C . THR B 1 33 ? 16.030 20.826 27.490 1.00 7.92 466 THR B C 1
ATOM 1315 O O . THR B 1 33 ? 15.217 21.747 27.362 1.00 10.86 466 THR B O 1
ATOM 1319 N N . LEU B 1 34 ? 17.251 20.855 26.940 1.00 8.42 467 LEU B N 1
ATOM 1320 C CA . LEU B 1 34 ? 17.679 21.945 26.076 1.00 7.46 467 LEU B CA 1
ATOM 1321 C C . LEU B 1 34 ? 17.265 21.772 24.624 1.00 9.51 467 LEU B C 1
ATOM 1322 O O . LEU B 1 34 ? 17.403 22.717 23.851 1.00 11.30 467 LEU B O 1
ATOM 1327 N N . VAL B 1 35 ? 16.750 20.613 24.244 1.00 8.80 468 VAL B N 1
ATOM 1328 C CA . VAL B 1 35 ? 16.519 20.288 22.836 1.00 9.38 468 VAL B CA 1
ATOM 1329 C C . VAL B 1 35 ? 15.123 20.741 22.430 1.00 9.80 468 VAL B C 1
ATOM 1330 O O . VAL B 1 35 ? 14.132 20.303 23.031 1.00 10.39 468 VAL B O 1
ATOM 1334 N N . PRO B 1 36 ? 14.982 21.561 21.393 1.00 10.59 469 PRO B N 1
ATOM 1335 C CA . PRO B 1 36 ? 13.636 21.952 20.940 1.00 10.82 469 PRO B CA 1
ATOM 1336 C C . PRO B 1 36 ? 12.938 20.792 20.252 1.00 11.44 469 PRO B C 1
ATOM 1337 O O . PRO B 1 36 ? 13.573 19.773 19.947 1.00 12.52 469 PRO B O 1
ATOM 1341 N N . PRO B 1 37 ? 11.633 20.884 19.999 1.00 11.19 470 PRO B N 1
ATOM 1342 C CA . PRO B 1 37 ? 10.920 19.744 19.401 1.00 12.29 470 PRO B CA 1
ATOM 1343 C C . PRO B 1 37 ? 11.481 19.374 18.037 1.00 14.13 470 PRO B C 1
ATOM 1344 O O . PRO B 1 37 ? 11.539 20.206 17.134 1.00 17.13 470 PRO B O 1
ATOM 1348 N N . LEU B 1 38 ? 11.838 18.091 17.876 1.00 12.85 471 LEU B N 1
ATOM 1349 C CA . LEU B 1 38 ? 12.422 17.589 16.633 1.00 15.28 471 LEU B CA 1
ATOM 1350 C C . LEU B 1 38 ? 11.501 16.642 15.871 1.00 17.52 471 LEU B C 1
ATOM 1351 O O . LEU B 1 38 ? 11.922 16.085 14.847 1.00 16.19 471 LEU B O 1
ATOM 1356 N N . GLU B 1 39 ? 10.255 16.465 16.328 1.00 19.14 472 GLU B N 1
ATOM 1357 C CA . GLU B 1 39 ? 9.370 15.434 15.778 1.00 23.26 472 GLU B CA 1
ATOM 1358 C C . GLU B 1 39 ? 9.174 15.566 14.274 1.00 26.06 472 GLU B C 1
ATOM 1359 O O . GLU B 1 39 ? 9.033 14.553 13.576 1.00 28.13 472 GLU B O 1
ATOM 1365 N N . ASN B 1 40 ? 9.129 16.783 13.762 1.00 24.47 473 ASN B N 1
ATOM 1366 C CA . ASN B 1 40 ? 8.786 16.986 12.364 1.00 28.04 473 ASN B CA 1
ATOM 1367 C C . ASN B 1 40 ? 9.988 16.936 11.427 1.00 29.76 473 ASN B C 1
ATOM 1368 O O . ASN B 1 40 ? 9.807 17.022 10.209 1.00 31.76 473 ASN B O 1
ATOM 1373 N N . LEU B 1 41 ? 11.198 16.781 11.949 1.00 26.22 474 LEU B N 1
ATOM 1374 C CA . LEU B 1 41 ? 12.369 16.678 11.097 1.00 25.03 474 LEU B CA 1
ATOM 1375 C C . LEU B 1 41 ? 12.472 15.253 10.547 1.00 27.95 474 LEU B C 1
ATOM 1376 O O . LEU B 1 41 ? 12.115 14.279 11.210 1.00 28.31 474 LEU B O 1
ATOM 1381 N N . ASP B 1 42 ? 12.964 15.128 9.319 1.00 24.31 475 ASP B N 1
ATOM 1382 C CA . ASP B 1 42 ? 13.007 13.823 8.649 1.00 24.77 475 ASP B CA 1
ATOM 1383 C C . ASP B 1 42 ? 14.307 13.115 8.997 1.00 28.61 475 ASP B C 1
ATOM 1384 O O . ASP B 1 42 ? 15.375 13.452 8.483 1.00 27.35 475 ASP B O 1
ATOM 1389 N N . GLU B 1 43 ? 14.192 12.123 9.879 1.00 26.50 476 GLU B N 1
ATOM 1390 C CA . GLU B 1 43 ? 15.326 11.319 10.311 1.00 27.69 476 GLU B CA 1
ATOM 1391 C C . GLU B 1 43 ? 16.066 10.676 9.142 1.00 28.85 476 GLU B C 1
ATOM 1392 O O . GLU B 1 43 ? 17.257 10.373 9.261 1.00 27.45 476 GLU B O 1
ATOM 1398 N N . ASN B 1 44 ? 15.385 10.446 8.016 1.00 29.46 477 ASN B N 1
ATOM 1399 C CA . ASN B 1 44 ? 16.027 9.761 6.897 1.00 32.99 477 ASN B CA 1
ATOM 1400 C C . ASN B 1 44 ? 17.080 10.622 6.224 1.00 32.30 477 ASN B C 1
ATOM 1401 O O . ASN B 1 44 ? 17.974 10.084 5.560 1.00 38.96 477 ASN B O 1
ATOM 1406 N N . LYS B 1 45 ? 17.015 11.938 6.422 1.00 31.29 478 LYS B N 1
ATOM 1407 C CA . LYS B 1 45 ? 17.909 12.869 5.758 1.00 31.51 478 LYS B CA 1
ATOM 1408 C C . LYS B 1 45 ? 19.239 12.966 6.480 1.00 22.79 478 LYS B C 1
ATOM 1409 O O . LYS B 1 45 ? 20.269 13.247 5.868 1.00 24.96 478 LYS B O 1
ATOM 1415 N N . LEU B 1 46 ? 19.246 12.656 7.780 1.00 18.59 479 LEU B N 1
ATOM 1416 C CA . LEU B 1 46 ? 20.390 12.929 8.635 1.00 17.10 479 LEU B CA 1
ATOM 1417 C C . LEU B 1 46 ? 20.600 11.742 9.572 1.00 16.49 479 LEU B C 1
ATOM 1418 O O . LEU B 1 46 ? 19.932 11.626 10.610 1.00 15.38 479 LEU B O 1
ATOM 1423 N N . PRO B 1 47 ? 21.554 10.876 9.254 1.00 13.61 480 PRO B N 1
ATOM 1424 C CA . PRO B 1 47 ? 21.810 9.715 10.115 1.00 15.55 480 PRO B CA 1
ATOM 1425 C C . PRO B 1 47 ? 22.065 10.126 11.555 1.00 15.05 480 PRO B C 1
ATOM 1426 O O . PRO B 1 47 ? 22.780 11.094 11.833 1.00 15.93 480 PRO B O 1
ATOM 1430 N N . GLY B 1 48 ? 21.457 9.379 12.486 1.00 12.23 481 GLY B N 1
ATOM 1431 C CA . GLY B 1 48 ? 21.597 9.651 13.907 1.00 13.00 481 GLY B CA 1
ATOM 1432 C C . GLY B 1 48 ? 20.542 10.564 14.495 1.00 12.04 481 GLY B C 1
ATOM 1433 O O . GLY B 1 48 ? 20.375 10.580 15.719 1.00 13.29 481 GLY B O 1
ATOM 1434 N N . LEU B 1 49 ? 19.826 11.323 13.663 1.00 13.66 482 LEU B N 1
ATOM 1435 C CA . LEU B 1 49 ? 18.813 12.233 14.198 1.00 14.21 482 LEU B CA 1
ATOM 1436 C C . LEU B 1 49 ? 17.680 11.463 14.863 1.00 16.77 482 LEU B C 1
ATOM 1437 O O . LEU B 1 49 ? 17.191 11.867 15.929 1.00 13.78 482 LEU B O 1
ATOM 1442 N N . GLY B 1 50 ? 17.250 10.356 14.249 1.00 17.18 483 GLY B N 1
ATOM 1443 C CA . GLY B 1 50 ? 16.173 9.563 14.827 1.00 15.96 483 GLY B CA 1
ATOM 1444 C C . GLY B 1 50 ? 16.523 8.989 16.187 1.00 15.61 483 GLY B C 1
ATOM 1445 O O . GLY B 1 50 ? 15.723 9.046 17.126 1.00 15.03 483 GLY B O 1
ATOM 1446 N N . LEU B 1 51 ? 17.725 8.431 16.309 1.00 14.05 484 LEU B N 1
ATOM 1447 C CA . LEU B 1 51 ? 18.172 7.907 17.597 1.00 12.80 484 LEU B CA 1
ATOM 1448 C C . LEU B 1 51 ? 18.286 9.021 18.629 1.00 12.97 484 LEU B C 1
ATOM 1449 O O . LEU B 1 51 ? 17.829 8.874 19.773 1.00 11.87 484 LEU B O 1
ATOM 1454 N N . PHE B 1 52 ? 18.883 10.148 18.240 1.00 10.61 485 PHE B N 1
ATOM 1455 C CA . PHE B 1 52 ? 19.016 11.279 19.161 1.00 11.65 485 PHE B CA 1
ATOM 1456 C C . PHE B 1 52 ? 17.659 11.715 19.691 1.00 12.49 485 PHE B C 1
ATOM 1457 O O . PHE B 1 52 ? 17.476 11.868 20.904 1.00 10.57 485 PHE B O 1
ATOM 1465 N N . ARG B 1 53 ? 16.681 11.870 18.792 1.00 11.24 486 ARG B N 1
ATOM 1466 C CA . ARG B 1 53 ? 15.342 12.288 19.192 1.00 12.15 486 ARG B CA 1
ATOM 1467 C C . ARG B 1 53 ? 14.706 11.282 20.148 1.00 14.20 486 ARG B C 1
ATOM 1468 O O . ARG B 1 53 ? 14.068 11.673 21.141 1.00 10.95 486 ARG B O 1
ATOM 1476 N N . GLU B 1 54 ? 14.874 9.983 19.870 1.00 14.19 487 GLU B N 1
ATOM 1477 C CA . GLU B 1 54 ? 14.391 8.937 20.769 1.00 14.48 487 GLU B CA 1
ATOM 1478 C C . GLU B 1 54 ? 15.016 9.057 22.156 1.00 12.17 487 GLU B C 1
ATOM 1479 O O . GLU B 1 54 ? 14.316 8.965 23.177 1.00 12.79 487 GLU B O 1
ATOM 1485 N N . LEU B 1 55 ? 16.336 9.248 22.223 1.00 11.65 488 LEU B N 1
ATOM 1486 C CA . LEU B 1 55 ? 16.997 9.343 23.527 1.00 11.00 488 LEU B CA 1
ATOM 1487 C C . LEU B 1 55 ? 16.489 10.545 24.313 1.00 9.36 488 LEU B C 1
ATOM 1488 O O . LEU B 1 55 ? 16.248 10.448 25.525 1.00 9.41 488 LEU B O 1
ATOM 1493 N N . VAL B 1 56 ? 16.332 11.690 23.634 1.00 8.95 489 VAL B N 1
ATOM 1494 C CA . VAL B 1 56 ? 15.786 12.882 24.285 1.00 9.47 489 VAL B CA 1
ATOM 1495 C C . VAL B 1 56 ? 14.435 12.567 24.906 1.00 8.59 489 VAL B C 1
ATOM 1496 O O . VAL B 1 56 ? 14.183 12.876 26.083 1.00 10.65 489 VAL B O 1
ATOM 1500 N N . ASN B 1 57 ? 13.553 11.923 24.138 1.00 10.46 490 ASN B N 1
ATOM 1501 C CA . ASN B 1 57 ? 12.212 11.631 24.645 1.00 10.78 490 ASN B CA 1
ATOM 1502 C C . ASN B 1 57 ? 12.245 10.629 25.795 1.00 14.02 490 ASN B C 1
ATOM 1503 O O . ASN B 1 57 ? 11.445 10.741 26.727 1.00 13.74 490 ASN B O 1
ATOM 1508 N N . THR B 1 58 ? 13.162 9.658 25.769 1.00 12.53 491 THR B N 1
ATOM 1509 C CA . THR B 1 58 ? 13.305 8.764 26.918 1.00 12.08 491 THR B CA 1
ATOM 1510 C C . THR B 1 58 ? 13.685 9.536 28.180 1.00 11.99 491 THR B C 1
ATOM 1511 O O . THR B 1 58 ? 13.121 9.291 29.255 1.00 12.38 491 THR B O 1
ATOM 1515 N N . CYS B 1 59 ? 14.633 10.478 28.073 1.00 11.14 492 CYS B N 1
ATOM 1516 C CA . CYS B 1 59 ? 15.039 11.272 29.238 1.00 11.14 492 CYS B CA 1
ATOM 1517 C C . CYS B 1 59 ? 13.877 12.088 29.791 1.00 9.50 492 CYS B C 1
ATOM 1518 O O . CYS B 1 59 ? 13.637 12.112 31.005 1.00 9.70 492 CYS B O 1
ATOM 1521 N N . LEU B 1 60 ? 13.158 12.789 28.915 1.00 10.34 493 LEU B N 1
ATOM 1522 C CA . LEU B 1 60 ? 12.054 13.623 29.381 1.00 9.60 493 LEU B CA 1
ATOM 1523 C C . LEU B 1 60 ? 10.941 12.799 30.014 1.00 10.95 493 LEU B C 1
ATOM 1524 O O . LEU B 1 60 ? 10.245 13.288 30.918 1.00 12.67 493 LEU B O 1
ATOM 1529 N N . SER B 1 61 ? 10.780 11.541 29.586 1.00 10.87 494 SER B N 1
ATOM 1530 C CA . SER B 1 61 ? 9.752 10.655 30.136 1.00 12.98 494 SER B CA 1
ATOM 1531 C C . SER B 1 61 ? 10.155 10.006 31.457 1.00 10.47 494 SER B C 1
ATOM 1532 O O . SER B 1 61 ? 9.282 9.483 32.168 1.00 14.12 494 SER B O 1
ATOM 1535 N N . GLN B 1 62 ? 11.439 10.039 31.799 1.00 13.01 495 GLN B N 1
ATOM 1536 C CA . GLN B 1 62 ? 11.966 9.383 32.997 1.00 11.97 495 GLN B CA 1
ATOM 1537 C C . GLN B 1 62 ? 12.876 10.354 33.728 1.00 11.07 495 GLN B C 1
ATOM 1538 O O . GLN B 1 62 ? 14.073 10.105 33.909 1.00 10.16 495 GLN B O 1
ATOM 1544 N N . PRO B 1 63 ? 12.339 11.492 34.150 1.00 10.80 496 PRO B N 1
ATOM 1545 C CA . PRO B 1 63 ? 13.188 12.477 34.816 1.00 10.18 496 PRO B CA 1
ATOM 1546 C C . PRO B 1 63 ? 13.846 11.872 36.047 1.00 9.87 496 PRO B C 1
ATOM 1547 O O . PRO B 1 63 ? 13.259 11.052 36.762 1.00 11.88 496 PRO B O 1
ATOM 1551 N N . GLY B 1 64 ? 15.090 12.278 36.279 1.00 8.62 497 GLY B N 1
ATOM 1552 C CA . GLY B 1 64 ? 15.895 11.723 37.338 1.00 10.09 497 GLY B CA 1
ATOM 1553 C C . GLY B 1 64 ? 16.770 10.567 36.906 1.00 8.28 497 GLY B C 1
ATOM 1554 O O . GLY B 1 64 ? 17.598 10.121 37.697 1.00 9.61 497 GLY B O 1
ATOM 1555 N N . LEU B 1 65 ? 16.619 10.083 35.679 1.00 9.24 498 LEU B N 1
ATOM 1556 C CA . LEU B 1 65 ? 17.342 8.887 35.244 1.00 7.92 498 LEU B CA 1
ATOM 1557 C C . LEU B 1 65 ? 18.842 9.158 35.131 1.00 10.42 498 LEU B C 1
ATOM 1558 O O . LEU B 1 65 ? 19.284 10.283 34.864 1.00 11.27 498 LEU B O 1
ATOM 1563 N N . THR B 1 66 ? 19.626 8.100 35.346 1.00 10.84 499 THR B N 1
ATOM 1564 C CA . THR B 1 66 ? 21.068 8.147 35.193 1.00 9.32 499 THR B CA 1
ATOM 1565 C C . THR B 1 66 ? 21.474 7.713 33.793 1.00 9.03 499 THR B C 1
ATOM 1566 O O . THR B 1 66 ? 20.679 7.166 33.034 1.00 9.65 499 THR B O 1
ATOM 1570 N N . THR B 1 67 ? 22.754 7.927 33.475 1.00 9.99 500 THR B N 1
ATOM 1571 C CA . THR B 1 67 ? 23.316 7.385 32.236 1.00 9.67 500 THR B CA 1
ATOM 1572 C C . THR B 1 67 ? 23.035 5.887 32.101 1.00 10.27 500 THR B C 1
ATOM 1573 O O . THR B 1 67 ? 22.605 5.408 31.049 1.00 11.59 500 THR B O 1
ATOM 1577 N N . GLY B 1 68 ? 23.266 5.129 33.175 1.00 10.53 501 GLY B N 1
ATOM 1578 C CA . GLY B 1 68 ? 23.045 3.690 33.105 1.00 12.87 501 GLY B CA 1
ATOM 1579 C C . GLY B 1 68 ? 21.592 3.332 32.853 1.00 11.39 501 GLY B C 1
ATOM 1580 O O . GLY B 1 68 ? 21.290 2.408 32.090 1.00 12.52 501 GLY B O 1
ATOM 1581 N N . GLN B 1 69 ? 20.670 4.068 33.479 1.00 10.18 502 GLN B N 1
ATOM 1582 C CA . GLN B 1 69 ? 19.253 3.816 33.248 1.00 10.81 502 GLN B CA 1
ATOM 1583 C C . GLN B 1 69 ? 18.852 4.140 31.814 1.00 11.19 502 GLN B C 1
ATOM 1584 O O . GLN B 1 69 ? 18.000 3.453 31.235 1.00 11.41 502 GLN B O 1
ATOM 1590 N N . LEU B 1 70 ? 19.410 5.214 31.249 1.00 10.06 503 LEU B N 1
ATOM 1591 C CA . LEU B 1 70 ? 19.136 5.538 29.854 1.00 9.39 503 LEU B CA 1
ATOM 1592 C C . LEU B 1 70 ? 19.646 4.439 28.932 1.00 12.14 503 LEU B C 1
ATOM 1593 O O . LEU B 1 70 ? 18.916 3.954 28.061 1.00 12.33 503 LEU B O 1
ATOM 1598 N N . LEU B 1 71 ? 20.901 4.015 29.135 1.00 10.55 504 LEU B N 1
ATOM 1599 C CA . LEU B 1 71 ? 21.467 2.943 28.321 1.00 12.48 504 LEU B CA 1
ATOM 1600 C C . LEU B 1 71 ? 20.662 1.653 28.455 1.00 12.14 504 LEU B C 1
ATOM 1601 O O . LEU B 1 71 ? 20.534 0.892 27.484 1.00 12.35 504 LEU B O 1
ATOM 1606 N N . GLU B 1 72 ? 20.082 1.407 29.636 1.00 14.28 505 GLU B N 1
ATOM 1607 C CA . GLU B 1 72 ? 19.346 0.165 29.852 1.00 13.66 505 GLU B CA 1
ATOM 1608 C C . GLU B 1 72 ? 18.191 0.020 28.875 1.00 15.61 505 GLU B C 1
ATOM 1609 O O . GLU B 1 72 ? 17.895 -1.086 28.401 1.00 15.54 505 GLU B O 1
ATOM 1615 N N . HIS B 1 73 ? 17.525 1.136 28.561 1.00 14.56 506 HIS B N 1
ATOM 1616 C CA . HIS B 1 73 ? 16.391 1.101 27.649 1.00 18.29 506 HIS B CA 1
ATOM 1617 C C . HIS B 1 73 ? 16.776 0.647 26.257 1.00 20.63 506 HIS B C 1
ATOM 1618 O O . HIS B 1 73 ? 15.903 0.202 25.501 1.00 24.89 506 HIS B O 1
ATOM 1625 N N . TYR B 1 74 ? 18.052 0.785 25.889 1.00 15.73 507 TYR B N 1
ATOM 1626 C CA . TYR B 1 74 ? 18.499 0.538 24.528 1.00 17.59 507 TYR B CA 1
ATOM 1627 C C . TYR B 1 74 ? 19.444 -0.645 24.413 1.00 17.31 507 TYR B C 1
ATOM 1628 O O . TYR B 1 74 ? 19.909 -0.939 23.309 1.00 18.42 507 TYR B O 1
ATOM 1637 N N . ARG B 1 75 ? 19.743 -1.330 25.520 1.00 16.43 508 ARG B N 1
ATOM 1638 C CA . ARG B 1 75 ? 20.828 -2.307 25.537 1.00 16.12 508 ARG B CA 1
ATOM 1639 C C . ARG B 1 75 ? 20.510 -3.579 24.759 1.00 19.23 508 ARG B C 1
ATOM 1640 O O . ARG B 1 75 ? 21.434 -4.340 24.429 1.00 15.79 508 ARG B O 1
ATOM 1648 N N . GLY B 1 76 ? 19.243 -3.826 24.447 1.00 19.82 509 GLY B N 1
ATOM 1649 C CA . GLY B 1 76 ? 18.883 -4.936 23.596 1.00 20.62 509 GLY B CA 1
ATOM 1650 C C . GLY B 1 76 ? 18.672 -4.577 22.142 1.00 18.74 509 GLY B C 1
ATOM 1651 O O . GLY B 1 76 ? 18.330 -5.457 21.346 1.00 22.98 509 GLY B O 1
ATOM 1652 N N . THR B 1 77 ? 18.897 -3.323 21.765 1.00 22.11 510 THR B N 1
ATOM 1653 C CA . THR B 1 77 ? 18.692 -2.856 20.403 1.00 21.42 510 THR B CA 1
ATOM 1654 C C . THR B 1 77 ? 19.980 -2.921 19.595 1.00 19.75 510 THR B C 1
ATOM 1655 O O . THR B 1 77 ? 21.075 -3.143 20.115 1.00 19.91 510 THR B O 1
ATOM 1659 N N . ASN B 1 78 ? 19.838 -2.692 18.295 1.00 24.24 511 ASN B N 1
ATOM 1660 C CA . ASN B 1 78 ? 20.993 -2.632 17.423 1.00 28.87 511 ASN B CA 1
ATOM 1661 C C . ASN B 1 78 ? 21.741 -1.309 17.553 1.00 23.24 511 ASN B C 1
ATOM 1662 O O . ASN B 1 78 ? 22.664 -1.050 16.776 1.00 26.93 511 ASN B O 1
ATOM 1667 N N . ASN B 1 79 ? 21.364 -0.454 18.502 1.00 20.77 512 ASN B N 1
ATOM 1668 C CA . ASN B 1 79 ? 22.140 0.741 18.798 1.00 21.19 512 ASN B CA 1
ATOM 1669 C C . ASN B 1 79 ? 22.922 0.617 20.096 1.00 16.38 512 ASN B C 1
ATOM 1670 O O . ASN B 1 79 ? 23.634 1.552 20.466 1.00 18.02 512 ASN B O 1
ATOM 1675 N N . ALA B 1 80 ? 22.834 -0.522 20.775 1.00 17.28 513 ALA B N 1
ATOM 1676 C CA . ALA B 1 80 ? 23.450 -0.639 22.090 1.00 15.47 513 ALA B CA 1
ATOM 1677 C C . ALA B 1 80 ? 24.961 -0.459 22.011 1.00 15.19 513 ALA B C 1
ATOM 1678 O O . ALA B 1 80 ? 25.550 0.258 22.826 1.00 14.80 513 ALA B O 1
ATOM 1680 N N . ALA B 1 81 ? 25.616 -1.115 21.038 1.00 16.27 514 ALA B N 1
ATOM 1681 C CA . ALA B 1 81 ? 27.069 -1.016 20.958 1.00 15.29 514 ALA B CA 1
ATOM 1682 C C . ALA B 1 81 ? 27.504 0.421 20.703 1.00 16.60 514 ALA B C 1
ATOM 1683 O O . ALA B 1 81 ? 28.471 0.909 21.302 1.00 16.27 514 ALA B O 1
ATOM 1685 N N . THR B 1 82 ? 26.786 1.118 19.822 1.00 13.47 515 THR B N 1
ATOM 1686 C CA . THR B 1 82 ? 27.101 2.507 19.528 1.00 13.91 515 THR B CA 1
ATOM 1687 C C . THR B 1 82 ? 26.949 3.377 20.771 1.00 14.20 515 THR B C 1
ATOM 1688 O O . THR B 1 82 ? 27.825 4.190 21.089 1.00 13.43 515 THR B O 1
ATOM 1692 N N . LEU B 1 83 ? 25.847 3.199 21.505 1.00 13.91 516 LEU B N 1
ATOM 1693 C CA . LEU B 1 83 ? 25.613 4.043 22.670 1.00 13.40 516 LEU B CA 1
ATOM 1694 C C . LEU B 1 83 ? 26.633 3.762 23.765 1.00 13.11 516 LEU B C 1
ATOM 1695 O O . LEU B 1 83 ? 27.067 4.683 24.471 1.00 14.58 516 LEU B O 1
ATOM 1700 N N . GLU B 1 84 ? 27.005 2.494 23.938 1.00 14.73 517 GLU B N 1
ATOM 1701 C CA . GLU B 1 84 ? 27.986 2.150 24.954 1.00 16.88 517 GLU B CA 1
ATOM 1702 C C . GLU B 1 84 ? 29.351 2.746 24.619 1.00 16.04 517 GLU B C 1
ATOM 1703 O O . GLU B 1 84 ? 30.025 3.283 25.502 1.00 16.56 517 GLU B O 1
ATOM 1709 N N . LYS B 1 85 ? 29.745 2.722 23.339 1.00 14.47 518 LYS B N 1
ATOM 1710 C CA . LYS B 1 85 ? 30.975 3.397 22.909 1.00 13.24 518 LYS B CA 1
ATOM 1711 C C . LYS B 1 85 ? 30.915 4.899 23.188 1.00 16.39 518 LYS B C 1
ATOM 1712 O O . LYS B 1 85 ? 31.840 5.483 23.764 1.00 16.59 518 LYS B O 1
ATOM 1718 N N . LEU B 1 86 ? 29.818 5.545 22.793 1.00 12.23 519 LEU B N 1
ATOM 1719 C CA . LEU B 1 86 ? 29.708 6.984 22.968 1.00 11.84 519 LEU B CA 1
ATOM 1720 C C . LEU B 1 86 ? 29.608 7.382 24.435 1.00 14.70 519 LEU B C 1
ATOM 1721 O O . LEU B 1 86 ? 29.991 8.503 24.790 1.00 15.09 519 LEU B O 1
ATOM 1726 N N . SER B 1 87 ? 29.132 6.482 25.298 1.00 15.85 520 SER B N 1
ATOM 1727 C CA . SER B 1 87 ? 29.028 6.808 26.717 1.00 13.08 520 SER B CA 1
ATOM 1728 C C . SER B 1 87 ? 30.395 7.008 27.362 1.00 12.87 520 SER B C 1
ATOM 1729 O O . SER B 1 87 ? 30.481 7.577 28.454 1.00 18.31 520 SER B O 1
ATOM 1732 N N . MET B 1 88 ? 31.461 6.536 26.719 1.00 17.36 521 MET B N 1
ATOM 1733 C CA . MET B 1 88 ? 32.810 6.611 27.265 1.00 19.64 521 MET B CA 1
ATOM 1734 C C . MET B 1 88 ? 33.712 7.546 26.467 1.00 21.55 521 MET B C 1
ATOM 1735 O O . MET B 1 88 ? 34.929 7.558 26.689 1.00 25.46 521 MET B O 1
ATOM 1740 N N . TRP B 1 89 ? 33.158 8.275 25.502 1.00 18.12 522 TRP B N 1
ATOM 1741 C CA . TRP B 1 89 ? 33.924 9.031 24.521 1.00 17.97 522 TRP B CA 1
ATOM 1742 C C . TRP B 1 89 ? 33.729 10.533 24.699 1.00 21.15 522 TRP B C 1
ATOM 1743 O O . TRP B 1 89 ? 32.613 10.989 24.947 1.00 19.79 522 TRP B O 1
ATOM 1754 N N . ASP B 1 90 ? 34.814 11.300 24.548 1.00 24.40 523 ASP B N 1
ATOM 1755 C CA . ASP B 1 90 ? 34.755 12.767 24.560 1.00 27.40 523 ASP B CA 1
ATOM 1756 C C . ASP B 1 90 ? 34.024 13.266 25.815 1.00 22.89 523 ASP B C 1
ATOM 1757 O O . ASP B 1 90 ? 33.114 14.095 25.766 1.00 26.18 523 ASP B O 1
ATOM 1762 N N . ASP B 1 91 ? 34.417 12.725 26.962 1.00 26.06 524 ASP B N 1
ATOM 1763 C CA . ASP B 1 91 ? 33.792 13.144 28.209 1.00 29.71 524 ASP B CA 1
ATOM 1764 C C . ASP B 1 91 ? 34.219 14.570 28.551 1.00 27.51 524 ASP B C 1
ATOM 1765 O O . ASP B 1 91 ? 35.406 14.907 28.511 1.00 38.82 524 ASP B O 1
ATOM 1770 N N . ILE B 1 92 ? 33.244 15.419 28.846 1.00 18.22 525 ILE B N 1
ATOM 1771 C CA . ILE B 1 92 ? 33.478 16.814 29.198 1.00 14.15 525 ILE B CA 1
ATOM 1772 C C . ILE B 1 92 ? 32.929 16.994 30.611 1.00 15.10 525 ILE B C 1
ATOM 1773 O O . ILE B 1 92 ? 31.707 17.102 30.793 1.00 17.78 525 ILE B O 1
ATOM 1778 N N . ALA B 1 93 ? 33.813 17.003 31.620 1.00 14.06 526 ALA B N 1
ATOM 1779 C CA . ALA B 1 93 ? 33.405 17.092 33.024 1.00 12.83 526 ALA B CA 1
ATOM 1780 C C . ALA B 1 93 ? 33.066 18.501 33.492 1.00 13.23 526 ALA B C 1
ATOM 1781 O O . ALA B 1 93 ? 32.585 18.652 34.623 1.00 13.55 526 ALA B O 1
ATOM 1783 N N . ASP B 1 94 ? 33.316 19.526 32.682 1.00 10.06 527 ASP B N 1
ATOM 1784 C CA . ASP B 1 94 ? 32.893 20.891 32.971 1.00 9.04 527 ASP B CA 1
ATOM 1785 C C . ASP B 1 94 ? 31.506 21.057 32.359 1.00 9.01 527 ASP B C 1
ATOM 1786 O O . ASP B 1 94 ? 31.365 21.130 31.130 1.00 10.72 527 ASP B O 1
ATOM 1791 N N . LYS B 1 95 ? 30.477 21.126 33.213 1.00 9.42 528 LYS B N 1
ATOM 1792 C CA . LYS B 1 95 ? 29.103 21.196 32.715 1.00 9.08 528 LYS B CA 1
ATOM 1793 C C . LYS B 1 95 ? 28.848 22.441 31.875 1.00 9.68 528 LYS B C 1
ATOM 1794 O O . LYS B 1 95 ? 27.993 22.413 30.981 1.00 10.27 528 LYS B O 1
ATOM 1800 N N . ASN B 1 96 ? 29.547 23.541 32.150 1.00 10.88 529 ASN B N 1
ATOM 1801 C CA . ASN B 1 96 ? 29.401 24.739 31.316 1.00 11.31 529 ASN B CA 1
ATOM 1802 C C . ASN B 1 96 ? 29.810 24.460 29.878 1.00 9.36 529 ASN B C 1
ATOM 1803 O O . ASN B 1 96 ? 29.124 24.868 28.930 1.00 9.92 529 ASN B O 1
ATOM 1808 N N . ILE B 1 97 ? 30.960 23.806 29.704 1.00 10.31 530 ILE B N 1
ATOM 1809 C CA . ILE B 1 97 ? 31.472 23.460 28.379 1.00 9.73 530 ILE B CA 1
ATOM 1810 C C . ILE B 1 97 ? 30.616 22.380 27.745 1.00 9.40 530 ILE B C 1
ATOM 1811 O O . ILE B 1 97 ? 30.371 22.396 26.531 1.00 10.02 530 ILE B O 1
ATOM 1816 N N . ALA B 1 98 ? 30.133 21.432 28.550 1.00 9.13 531 ALA B N 1
ATOM 1817 C CA . ALA B 1 98 ? 29.228 20.420 28.023 1.00 9.18 531 ALA B CA 1
ATOM 1818 C C . ALA B 1 98 ? 27.984 21.073 27.427 1.00 10.68 531 ALA B C 1
ATOM 1819 O O . ALA B 1 98 ? 27.615 20.787 26.282 1.00 10.08 531 ALA B O 1
ATOM 1821 N N . GLU B 1 99 ? 27.367 22.020 28.151 1.00 9.49 532 GLU B N 1
ATOM 1822 C CA . GLU B 1 99 ? 26.167 22.654 27.607 1.00 9.38 532 GLU B CA 1
ATOM 1823 C C . GLU B 1 99 ? 26.495 23.499 26.381 1.00 9.04 532 GLU B C 1
ATOM 1824 O O . GLU B 1 99 ? 25.745 23.486 25.400 1.00 10.05 532 GLU B O 1
ATOM 1830 N N . GLN B 1 100 ? 27.605 24.240 26.421 1.00 10.25 533 GLN B N 1
ATOM 1831 C CA . GLN B 1 100 ? 27.956 25.102 25.294 1.00 10.94 533 GLN B CA 1
ATOM 1832 C C . GLN B 1 100 ? 28.252 24.272 24.048 1.00 11.11 533 GLN B C 1
ATOM 1833 O O . GLN B 1 100 ? 27.828 24.621 22.936 1.00 11.90 533 GLN B O 1
ATOM 1839 N N . THR B 1 101 ? 28.967 23.164 24.217 1.00 11.30 534 THR B N 1
ATOM 1840 C CA . THR B 1 101 ? 29.262 22.267 23.097 1.00 9.55 534 THR B CA 1
ATOM 1841 C C . THR B 1 101 ? 27.989 21.632 22.558 1.00 9.26 534 THR B C 1
ATOM 1842 O O . THR B 1 101 ? 27.820 21.515 21.334 1.00 9.98 534 THR B O 1
ATOM 1846 N N . PHE B 1 102 ? 27.082 21.228 23.463 1.00 9.53 535 PHE B N 1
ATOM 1847 C CA . PHE B 1 102 ? 25.792 20.666 23.064 1.00 10.65 535 PHE B CA 1
ATOM 1848 C C . PHE B 1 102 ? 24.989 21.666 22.234 1.00 10.92 535 PHE B C 1
ATOM 1849 O O . PHE B 1 102 ? 24.471 21.320 21.166 1.00 10.90 535 PHE B O 1
ATOM 1857 N N . THR B 1 103 ? 24.902 22.920 22.692 1.00 9.12 536 THR B N 1
ATOM 1858 C CA . THR B 1 103 ? 24.161 23.942 21.950 1.00 10.25 536 THR B CA 1
ATOM 1859 C C . THR B 1 103 ? 24.809 24.235 20.603 1.00 13.09 536 THR B C 1
ATOM 1860 O O . THR B 1 103 ? 24.117 24.335 19.577 1.00 12.14 536 THR B O 1
ATOM 1864 N N . ASP B 1 104 ? 26.137 24.365 20.584 1.00 11.82 537 ASP B N 1
ATOM 1865 C CA . ASP B 1 104 ? 26.860 24.563 19.329 1.00 10.35 537 ASP B CA 1
ATOM 1866 C C . ASP B 1 104 ? 26.583 23.434 18.347 1.00 11.82 537 ASP B C 1
ATOM 1867 O O . ASP B 1 104 ? 26.385 23.676 17.149 1.00 10.25 537 ASP B O 1
ATOM 1872 N N . SER B 1 105 ? 26.555 22.194 18.829 1.00 11.27 538 SER B N 1
ATOM 1873 C CA . SER B 1 105 ? 26.318 21.069 17.934 1.00 10.38 538 SER B CA 1
ATOM 1874 C C . SER B 1 105 ? 24.864 21.013 17.480 1.00 10.94 538 SER B C 1
ATOM 1875 O O . SER B 1 105 ? 24.589 20.588 16.353 1.00 11.50 538 SER B O 1
ATOM 1878 N N . LEU B 1 106 ? 23.927 21.447 18.323 1.00 11.33 539 LEU B N 1
ATOM 1879 C CA . LEU B 1 106 ? 22.547 21.576 17.862 1.00 10.34 539 LEU B CA 1
ATOM 1880 C C . LEU B 1 106 ? 22.476 22.545 16.693 1.00 10.46 539 LEU B C 1
ATOM 1881 O O . LEU B 1 106 ? 21.799 22.281 15.688 1.00 12.68 539 LEU B O 1
ATOM 1886 N N . ASN B 1 107 ? 23.167 23.681 16.812 1.00 11.15 540 ASN B N 1
ATOM 1887 C CA . ASN B 1 107 ? 23.184 24.644 15.712 1.00 11.34 540 ASN B CA 1
ATOM 1888 C C . ASN B 1 107 ? 23.819 24.046 14.462 1.00 11.58 540 ASN B C 1
ATOM 1889 O O . ASN B 1 107 ? 23.332 24.270 13.350 1.00 13.13 540 ASN B O 1
ATOM 1894 N N . HIS B 1 108 ? 24.897 23.270 14.619 1.00 10.17 541 HIS B N 1
ATOM 1895 C CA . HIS B 1 108 ? 25.501 22.625 13.450 1.00 12.91 541 HIS B CA 1
ATOM 1896 C C . HIS B 1 108 ? 24.550 21.620 12.819 1.00 12.34 541 HIS B C 1
ATOM 1897 O O . HIS B 1 108 ? 24.507 21.485 11.590 1.00 13.12 541 HIS B O 1
ATOM 1904 N N . MET B 1 109 ? 23.789 20.890 13.638 1.00 11.96 542 MET B N 1
ATOM 1905 C CA . MET B 1 109 ? 22.810 19.953 13.096 1.00 11.31 542 MET B CA 1
ATOM 1906 C C . MET B 1 109 ? 21.798 20.689 12.228 1.00 12.29 542 MET B C 1
ATOM 1907 O O . MET B 1 109 ? 21.468 20.243 11.119 1.00 11.32 542 MET B O 1
ATOM 1912 N N . PHE B 1 110 ? 21.305 21.826 12.710 1.00 10.59 543 PHE B N 1
ATOM 1913 C CA . PHE B 1 110 ? 20.369 22.606 11.905 1.00 11.19 543 PHE B CA 1
ATOM 1914 C C . PHE B 1 110 ? 21.044 23.215 10.690 1.00 12.22 543 PHE B C 1
ATOM 1915 O O . PHE B 1 110 ? 20.420 23.289 9.620 1.00 13.22 543 PHE B O 1
ATOM 1923 N N . ASP B 1 111 ? 22.317 23.614 10.803 1.00 11.47 544 ASP B N 1
ATOM 1924 C CA . ASP B 1 111 ? 23.070 24.040 9.618 1.00 14.15 544 ASP B CA 1
ATOM 1925 C C . ASP B 1 111 ? 23.090 22.941 8.563 1.00 16.01 544 ASP B C 1
ATOM 1926 O O . ASP B 1 111 ? 22.915 23.206 7.364 1.00 13.72 544 ASP B O 1
ATOM 1931 N N . SER B 1 112 ? 23.310 21.693 8.987 1.00 13.96 545 SER B N 1
ATOM 1932 C CA . SER B 1 112 ? 23.334 20.576 8.046 1.00 12.41 545 SER B CA 1
ATOM 1933 C C . SER B 1 112 ? 21.971 20.362 7.403 1.00 13.10 545 SER B C 1
ATOM 1934 O O . SER B 1 112 ? 21.879 20.064 6.205 1.00 12.63 545 SER B O 1
ATOM 1937 N N . LEU B 1 113 ? 20.898 20.533 8.174 1.00 12.88 546 LEU B N 1
ATOM 1938 C CA . LEU B 1 113 ? 19.557 20.389 7.619 1.00 12.17 546 LEU B CA 1
ATOM 1939 C C . LEU B 1 113 ? 19.272 21.475 6.585 1.00 12.72 546 LEU B C 1
ATOM 1940 O O . LEU B 1 113 ? 18.611 21.212 5.575 1.00 13.53 546 LEU B O 1
ATOM 1945 N N . LEU B 1 114 ? 19.791 22.689 6.802 1.00 14.20 547 LEU B N 1
ATOM 1946 C CA . LEU B 1 114 ? 19.670 23.743 5.794 1.00 13.25 547 LEU B CA 1
ATOM 1947 C C . LEU B 1 114 ? 20.412 23.377 4.516 1.00 13.44 547 LEU B C 1
ATOM 1948 O O . LEU B 1 114 ? 19.921 23.624 3.402 1.00 12.11 547 LEU B O 1
ATOM 1953 N N . GLU B 1 115 ? 21.625 22.834 4.654 1.00 11.64 548 GLU B N 1
ATOM 1954 C CA . GLU B 1 115 ? 22.380 22.444 3.472 1.00 10.42 548 GLU B CA 1
ATOM 1955 C C . GLU B 1 115 ? 21.673 21.311 2.742 1.00 12.10 548 GLU B C 1
ATOM 1956 O O . GLU B 1 115 ? 21.597 21.306 1.508 1.00 11.20 548 GLU B O 1
ATOM 1962 N N . LEU B 1 116 ? 21.104 20.365 3.489 1.00 11.85 549 LEU B N 1
ATOM 1963 C CA . LEU B 1 116 ? 20.344 19.291 2.868 1.00 10.38 549 LEU B CA 1
ATOM 1964 C C . LEU B 1 116 ? 19.151 19.834 2.096 1.00 12.08 549 LEU B C 1
ATOM 1965 O O . LEU B 1 116 ? 18.844 19.344 1.004 1.00 13.92 549 LEU B O 1
ATOM 1970 N N . ARG B 1 117 ? 18.475 20.846 2.647 1.00 10.89 550 ARG B N 1
ATOM 1971 C CA . ARG B 1 117 ? 17.340 21.444 1.950 1.00 10.56 550 ARG B CA 1
ATOM 1972 C C . ARG B 1 117 ? 17.787 22.166 0.687 1.00 12.08 550 ARG B C 1
ATOM 1973 O O . ARG B 1 117 ? 17.110 22.108 -0.353 1.00 11.73 550 ARG B O 1
ATOM 1981 N N . GLN B 1 118 ? 18.907 22.878 0.764 1.00 11.25 551 GLN B N 1
ATOM 1982 C CA . GLN B 1 118 ? 19.447 23.505 -0.435 1.00 10.72 551 GLN B CA 1
ATOM 1983 C C . GLN B 1 118 ? 19.714 22.469 -1.521 1.00 11.20 551 GLN B C 1
ATOM 1984 O O . GLN B 1 118 ? 19.407 22.696 -2.703 1.00 11.69 551 GLN B O 1
ATOM 1990 N N . GLU B 1 119 ? 20.265 21.316 -1.136 1.00 12.11 552 GLU B N 1
ATOM 1991 C CA . GLU B 1 119 ? 20.602 20.290 -2.126 1.00 10.82 552 GLU B CA 1
ATOM 1992 C C . GLU B 1 119 ? 19.348 19.685 -2.725 1.00 11.07 552 GLU B C 1
ATOM 1993 O O . GLU B 1 119 ? 19.299 19.389 -3.927 1.00 11.55 552 GLU B O 1
ATOM 1999 N N . GLU B 1 120 ? 18.317 19.525 -1.900 1.00 10.92 553 GLU B N 1
ATOM 2000 C CA . GLU B 1 120 ? 17.029 19.037 -2.364 1.00 13.07 553 GLU B CA 1
ATOM 2001 C C . GLU B 1 120 ? 16.418 19.986 -3.384 1.00 14.52 553 GLU B C 1
ATOM 2002 O O . GLU B 1 120 ? 15.882 19.555 -4.413 1.00 16.00 553 GLU B O 1
ATOM 2008 N N . LEU B 1 121 ? 16.481 21.287 -3.109 1.00 14.98 554 LEU B N 1
ATOM 2009 C CA . LEU B 1 121 ? 15.919 22.258 -4.040 1.00 12.16 554 LEU B CA 1
ATOM 2010 C C . LEU B 1 121 ? 16.691 22.267 -5.348 1.00 13.81 554 LEU B C 1
ATOM 2011 O O . LEU B 1 121 ? 16.093 22.358 -6.428 1.00 12.05 554 LEU B O 1
ATOM 2016 N N . ILE B 1 122 ? 18.019 22.145 -5.276 1.00 10.99 555 ILE B N 1
ATOM 2017 C CA . ILE B 1 122 ? 18.807 22.085 -6.504 1.00 12.12 555 ILE B CA 1
ATOM 2018 C C . ILE B 1 122 ? 18.439 20.856 -7.321 1.00 11.23 555 ILE B C 1
ATOM 2019 O O . ILE B 1 122 ? 18.312 20.933 -8.553 1.00 11.83 555 ILE B O 1
ATOM 2024 N N . ALA B 1 123 ? 18.245 19.706 -6.664 1.00 13.49 556 ALA B N 1
ATOM 2025 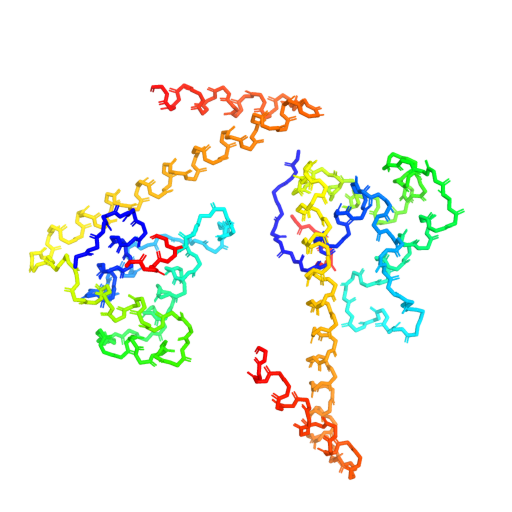C CA . ALA B 1 123 ? 17.860 18.505 -7.405 1.00 13.95 556 ALA B CA 1
ATOM 2026 C C . ALA B 1 123 ? 16.503 18.683 -8.070 1.00 16.85 556 ALA B C 1
ATOM 2027 O O . ALA B 1 123 ? 16.297 18.244 -9.210 1.00 16.29 556 ALA B O 1
ATOM 2029 N N . ARG B 1 124 ? 15.561 19.321 -7.367 1.00 14.73 557 ARG B N 1
ATOM 2030 C CA . ARG B 1 124 ? 14.256 19.570 -7.961 1.00 14.58 557 ARG B CA 1
ATOM 2031 C C . ARG B 1 124 ? 14.375 20.532 -9.129 1.00 14.72 557 ARG B C 1
ATOM 2032 O O . ARG B 1 124 ? 13.715 20.344 -10.161 1.00 15.79 557 ARG B O 1
ATOM 2040 N N . GLU B 1 125 ? 15.224 21.562 -8.993 1.00 13.35 558 GLU B N 1
ATOM 2041 C CA . GLU B 1 125 ? 15.387 22.515 -10.092 1.00 14.30 558 GLU B CA 1
ATOM 2042 C C . GLU B 1 125 ? 15.931 21.822 -11.328 1.00 14.66 558 GLU B C 1
ATOM 2043 O O . GLU B 1 125 ? 15.495 22.118 -12.443 1.00 14.97 558 GLU B O 1
ATOM 2049 N N . ARG B 1 126 ? 16.872 20.892 -11.145 1.00 14.40 559 ARG B N 1
ATOM 2050 C CA . ARG B 1 126 ? 17.467 20.187 -12.283 1.00 11.77 559 ARG B CA 1
ATOM 2051 C C . ARG B 1 126 ? 16.499 19.221 -12.947 1.00 17.95 559 ARG B C 1
ATOM 2052 O O . ARG B 1 126 ? 16.663 18.928 -14.139 1.00 20.16 559 ARG B O 1
ATOM 2060 N N . THR B 1 127 ? 15.499 18.722 -12.225 1.00 16.36 560 THR B N 1
ATOM 2061 C CA . THR B 1 127 ? 14.607 17.696 -12.757 1.00 17.25 560 THR B CA 1
ATOM 2062 C C . THR B 1 127 ? 13.222 18.207 -13.110 1.00 19.32 560 THR B C 1
ATOM 2063 O O . THR B 1 127 ? 12.630 17.736 -14.083 1.00 22.51 560 THR B O 1
ATOM 2067 N N . HIS B 1 128 ? 12.671 19.145 -12.346 1.00 17.57 561 HIS B N 1
ATOM 2068 C CA . HIS B 1 128 ? 11.337 19.634 -12.644 1.00 18.41 561 HIS B CA 1
ATOM 2069 C C . HIS B 1 128 ? 11.205 21.141 -12.618 1.00 20.40 561 HIS B C 1
ATOM 2070 O O . HIS B 1 128 ? 10.150 21.643 -13.018 1.00 23.04 561 HIS B O 1
ATOM 2077 N N . GLY B 1 129 ? 12.231 21.879 -12.219 1.00 17.71 562 GLY B N 1
ATOM 2078 C CA . GLY B 1 129 ? 12.107 23.315 -12.087 1.00 19.15 562 GLY B CA 1
ATOM 2079 C C . GLY B 1 129 ? 11.490 23.673 -10.745 1.00 18.68 562 GLY B C 1
ATOM 2080 O O . GLY B 1 129 ? 10.895 22.846 -10.052 1.00 20.93 562 GLY B O 1
ATOM 2081 N N . LEU B 1 130 ? 11.602 24.948 -10.385 1.00 15.06 563 LEU B N 1
ATOM 2082 C CA . LEU B 1 130 ? 11.174 25.416 -9.077 1.00 14.50 563 LEU B CA 1
ATOM 2083 C C . LEU B 1 130 ? 10.051 26.426 -9.208 1.00 15.70 563 LEU B C 1
ATOM 2084 O O . LEU B 1 130 ? 10.027 27.223 -10.148 1.00 18.31 563 LEU B O 1
ATOM 2089 N N . SER B 1 131 ? 9.157 26.422 -8.221 1.00 15.72 564 SER B N 1
ATOM 2090 C CA . SER B 1 131 ? 8.156 27.469 -8.116 1.00 18.79 564 SER B CA 1
ATOM 2091 C C . SER B 1 131 ? 8.815 28.768 -7.650 1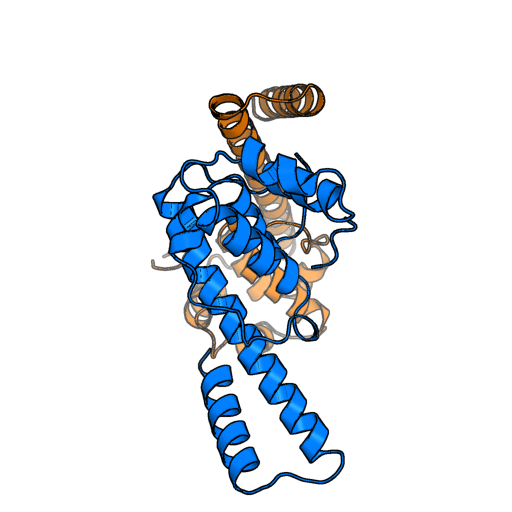.00 19.00 564 SER B C 1
ATOM 2092 O O . SER B 1 131 ? 9.959 28.789 -7.192 1.00 16.10 564 SER B O 1
ATOM 2095 N N . ASN B 1 132 ? 8.064 29.867 -7.752 1.00 17.62 565 ASN B N 1
ATOM 2096 C CA . ASN B 1 132 ? 8.566 31.141 -7.253 1.00 15.28 565 ASN B CA 1
ATOM 2097 C C . ASN B 1 132 ? 8.943 31.065 -5.783 1.00 14.74 565 ASN B C 1
ATOM 2098 O O . ASN B 1 132 ? 9.984 31.592 -5.385 1.00 15.81 565 ASN B O 1
ATOM 2103 N N . GLU B 1 133 ? 8.100 30.437 -4.954 1.00 15.31 566 GLU B N 1
ATOM 2104 C CA . GLU B 1 133 ? 8.418 30.330 -3.535 1.00 15.16 566 GLU B CA 1
ATOM 2105 C C . GLU B 1 133 ? 9.697 29.531 -3.330 1.00 14.56 566 GLU B C 1
ATOM 2106 O O . GLU B 1 133 ? 10.519 29.863 -2.464 1.00 15.49 566 GLU B O 1
ATOM 2112 N N . GLU B 1 134 ? 9.872 28.468 -4.112 1.00 13.71 567 GLU B N 1
ATOM 2113 C CA . GLU B 1 134 ? 11.078 27.655 -3.994 1.00 13.47 567 GLU B CA 1
ATOM 2114 C C . GLU B 1 134 ? 12.306 28.401 -4.487 1.00 12.00 567 GLU B C 1
ATOM 2115 O O . GLU B 1 134 ? 13.399 28.241 -3.930 1.00 12.25 567 GLU B O 1
ATOM 2121 N N . ARG B 1 135 ? 12.158 29.202 -5.544 1.00 12.13 568 ARG B N 1
ATOM 2122 C CA . ARG B 1 135 ? 13.292 29.993 -6.009 1.00 12.84 568 ARG B CA 1
ATOM 2123 C C . ARG B 1 135 ? 13.705 31.033 -4.971 1.00 11.82 568 ARG B C 1
ATOM 2124 O O . ARG B 1 135 ? 14.903 31.271 -4.772 1.00 13.12 568 ARG B O 1
ATOM 2132 N N . LEU B 1 136 ? 12.732 31.659 -4.280 1.00 12.34 569 LEU B N 1
ATOM 2133 C CA . LEU B 1 136 ? 13.077 32.556 -3.181 1.00 11.60 569 LEU B CA 1
ATOM 2134 C C . LEU B 1 136 ? 13.785 31.806 -2.060 1.00 11.67 569 LEU B C 1
ATOM 2135 O O . LEU B 1 136 ? 14.812 32.267 -1.554 1.00 12.47 569 LEU B O 1
ATOM 2140 N N . GLU B 1 137 ? 13.266 30.634 -1.683 1.00 11.96 570 GLU B N 1
ATOM 2141 C CA . GLU B 1 137 ? 13.893 29.858 -0.619 1.00 13.12 570 GLU B CA 1
ATOM 2142 C C . GLU B 1 137 ? 15.322 29.490 -0.984 1.00 12.00 570 GLU B C 1
ATOM 2143 O O . GLU B 1 137 ? 16.237 29.648 -0.165 1.00 12.66 570 GLU B O 1
ATOM 2149 N N . LEU B 1 138 ? 15.535 29.020 -2.223 1.00 11.62 571 LEU B N 1
ATOM 2150 C CA . LEU B 1 138 ? 16.885 28.644 -2.640 1.00 11.57 571 LEU B CA 1
ATOM 2151 C C . LEU B 1 138 ? 17.809 29.853 -2.642 1.00 11.41 571 LEU B C 1
ATOM 2152 O O . LEU B 1 138 ? 18.967 29.755 -2.225 1.00 12.26 571 LEU B O 1
ATOM 2157 N N . TRP B 1 139 ? 17.313 31.012 -3.090 1.00 11.13 572 TRP B N 1
ATOM 2158 C CA . TRP B 1 139 ? 18.132 32.222 -3.040 1.00 11.37 572 TRP B CA 1
ATOM 2159 C C . TRP B 1 139 ? 18.574 32.525 -1.609 1.00 13.95 572 TRP B C 1
ATOM 2160 O O . TRP B 1 139 ? 19.756 32.790 -1.353 1.00 13.19 572 TRP B O 1
ATOM 2171 N N . THR B 1 140 ? 17.645 32.466 -0.653 1.00 14.59 573 THR B N 1
ATOM 2172 C CA . THR B 1 140 ? 18.032 32.788 0.718 1.00 14.47 573 THR B CA 1
ATOM 2173 C C . THR B 1 140 ? 19.040 31.775 1.260 1.00 14.95 573 THR B C 1
ATOM 2174 O O . THR B 1 140 ? 19.988 32.156 1.955 1.00 17.33 573 THR B O 1
ATOM 2178 N N . LEU B 1 141 ? 18.880 30.485 0.927 1.00 14.37 574 LEU B N 1
ATOM 2179 C CA . LEU B 1 141 ? 19.839 29.487 1.399 1.00 15.80 574 LEU B CA 1
ATOM 2180 C C . LEU B 1 141 ? 21.211 29.716 0.785 1.00 16.98 574 LEU B C 1
ATOM 2181 O O . LEU B 1 141 ? 22.233 29.603 1.469 1.00 16.80 574 LEU B O 1
ATOM 2186 N N . ASN B 1 142 ? 21.259 30.026 -0.513 1.00 14.15 575 ASN B N 1
ATOM 2187 C CA . ASN B 1 142 ? 22.543 30.290 -1.148 1.00 14.68 575 ASN B CA 1
ATOM 2188 C C . ASN B 1 142 ? 23.252 31.467 -0.485 1.00 17.11 575 ASN B C 1
ATOM 2189 O O . ASN B 1 142 ? 24.470 31.427 -0.270 1.00 17.80 575 ASN B O 1
ATOM 2194 N N . GLN B 1 143 ? 22.509 32.528 -0.150 1.00 17.19 576 GLN B N 1
ATOM 2195 C CA . GLN B 1 143 ? 23.122 33.664 0.528 1.00 16.93 576 GLN B CA 1
ATOM 2196 C C . GLN B 1 143 ? 23.611 33.270 1.916 1.00 21.58 576 GLN B C 1
ATOM 2197 O O . GLN B 1 143 ? 24.733 33.611 2.312 1.00 26.11 576 GLN B O 1
ATOM 2203 N N . GLU B 1 144 ? 22.780 32.539 2.661 1.00 20.96 577 GLU B N 1
ATOM 2204 C CA . GLU B 1 144 ? 23.134 32.157 4.024 1.00 23.04 577 GLU B CA 1
ATOM 2205 C C . GLU B 1 144 ? 24.325 31.215 4.035 1.00 28.24 577 GLU B C 1
ATOM 2206 O O . GLU B 1 144 ? 25.204 31.324 4.898 1.00 28.07 577 GLU B O 1
ATOM 2208 N N . LEU B 1 145 ? 24.363 30.271 3.097 1.00 26.84 578 LEU B N 1
ATOM 2209 C CA . LEU B 1 145 ? 25.460 29.315 3.074 1.00 33.67 578 LEU B CA 1
ATOM 2210 C C . LEU B 1 145 ? 26.772 29.981 2.668 1.00 39.09 578 LEU B C 1
ATOM 2211 O O . LEU B 1 145 ? 27.844 29.553 3.112 1.00 42.32 578 LEU B O 1
ATOM 2216 N N . ALA B 1 146 ? 26.709 31.035 1.860 1.00 37.13 579 ALA B N 1
ATOM 2217 C CA . ALA B 1 146 ? 27.902 31.802 1.503 1.00 40.40 579 ALA B CA 1
ATOM 2218 C C . ALA B 1 146 ? 28.444 32.619 2.688 1.00 41.24 579 ALA B C 1
ATOM 2219 O O . ALA B 1 146 ? 27.722 32.937 3.641 1.00 40.99 579 ALA B O 1
ATOM 2221 N N . ASP B 1 162 ? 35.514 1.374 13.741 1.00 49.22 595 ASP B N 1
ATOM 2222 C CA . ASP B 1 162 ? 34.539 2.453 13.742 1.00 39.15 595 ASP B CA 1
ATOM 2223 C C . ASP B 1 162 ? 33.392 2.117 12.794 1.00 37.47 595 ASP B C 1
ATOM 2224 O O . ASP B 1 162 ? 33.443 2.421 11.598 1.00 39.85 595 ASP B O 1
ATOM 2229 N N . ASP B 1 163 ? 32.356 1.482 13.342 1.00 28.34 596 ASP B N 1
ATOM 2230 C CA . ASP B 1 163 ? 31.153 1.134 12.597 1.00 23.86 596 ASP B CA 1
ATOM 2231 C C . ASP B 1 163 ? 29.927 1.878 13.115 1.00 23.44 596 ASP B C 1
ATOM 2232 O O . ASP B 1 163 ? 28.803 1.396 12.959 1.00 24.69 596 ASP B O 1
ATOM 2237 N N . ILE B 1 164 ? 30.121 3.034 13.744 1.00 20.48 597 ILE B N 1
ATOM 2238 C CA . ILE B 1 164 ? 29.005 3.849 14.220 1.00 17.92 597 ILE B CA 1
ATOM 2239 C C . ILE B 1 164 ? 28.408 4.530 12.993 1.00 18.86 597 ILE B C 1
ATOM 2240 O O . ILE B 1 164 ? 29.131 5.220 12.261 1.00 20.79 597 ILE B O 1
ATOM 2245 N N . PRO B 1 165 ? 27.113 4.355 12.724 1.00 20.38 598 PRO B N 1
ATOM 2246 C CA . PRO B 1 165 ? 26.568 4.749 11.418 1.00 19.50 598 PRO B CA 1
ATOM 2247 C C . PRO B 1 165 ? 26.079 6.186 11.374 1.00 18.94 598 PRO B C 1
ATOM 2248 O O . PRO B 1 165 ? 25.051 6.466 10.751 1.00 21.82 598 PRO B O 1
ATOM 2252 N N . PHE B 1 166 ? 26.796 7.094 12.023 1.00 16.80 599 PHE B N 1
ATOM 2253 C CA . PHE B 1 166 ? 26.495 8.522 11.972 1.00 15.91 599 PHE B CA 1
ATOM 2254 C C . PHE B 1 166 ? 27.673 9.282 12.556 1.00 19.54 599 PHE B C 1
ATOM 2255 O O . PHE B 1 166 ? 28.715 8.683 12.851 1.00 19.59 599 PHE B O 1
#

InterPro domains:
  IPR002694 Zinc finger, CHC2-type [PF01807] (7-100)
  IPR002694 Zinc finger, CHC2-type [SM00400] (36-90)
  IPR006171 TOPRIM domain [PS50880] (259-341)
  IPR006171 TOPRIM domain [SM00493] (259-330)
  IPR006295 DNA primase, DnaG [TIGR01391] (4-419)
  IPR013173 DNA primase DnaG, DnaB-binding domain [PF08278] (451-574)
  IPR013173 DNA primase DnaG, DnaB-binding domain [SM00766] (450-575)
  IPR013264 DNA primase DNAG, catalytic core, N-terminal [PF08275] (126-251)
  IPR016136 DNA helicase DnaB, N-terminal/DNA primase DnaG, C-terminal [G3DSA:1.10.860.10] (434-581)
  IPR019475 DNA primase, DnaB-helicase binding domain [PF10410] (369-424)
  IPR030846 DNA primase DnaG, bacteria [MF_00974] (4-576)
  IPR030846 DNA primase DnaG, bacteria [PIRSF002811] (4-474)
  IPR034151 Bacterial DnaG primase, TOPRIM domain [cd03364] (259-340)
  IPR036977 DNA Primase, CHC2-type zinc finger [G3DSA:3.90.580.10] (1-100)
  IPR037068 DNA primase, catalytic core, N-terminal domain superfamily [G3DSA:3.90.980.10] (115-240)
  IPR050219 DnaG Primase [PTHR30313] (4-575)

Nearest PDB structures (foldseek):
  6cbr-assembly2_B  TM=1.007E+00  e=1.998E-19  Escherichia coli K-12
  6cbr-assembly1_A  TM=1.003E+00  e=2.925E-18  Escherichia coli K-12
  6cbt-assembly1_A  TM=9.536E-01  e=9.860E-18  Escherichia coli K-12
  7t22-assembly1_H  TM=8.789E-01  e=8.726E-15  Escherichia coli K-12
  4im9-assembly1_A  TM=7.872E-01  e=3.122E-08  Vibrio cholerae O395

Radius of gyration: 22.92 Å; Cα contacts (8 Å, |Δi|>4): 251; chains: 2; bounding box: 54×57×59 Å

GO terms:
  GO:0006269 DNA replication, synthesis of primer (P, IMP)
  GO:0005515 protein binding (F, IPI)
  GO:0005737 cytoplasm (C, IDA)
  GO:0008270 zinc ion binding (F, IDA)
  GO:0006269 DNA replication, synthesis of primer (P, IDA)

B-factor: mean 19.51, std 10.49, range [6.74, 56.37]